Protein AF-A0A958D580-F1 (afdb_monomer)

Radius of gyration: 26.36 Å; Cα contacts (8 Å, |Δi|>4): 396; chains: 1; bounding box: 106×64×61 Å

Structure (mmCIF, N/CA/C/O backbone):
data_AF-A0A958D580-F1
#
_entry.id   AF-A0A958D580-F1
#
loop_
_atom_site.group_PDB
_atom_site.id
_atom_site.type_symbol
_atom_site.label_atom_id
_atom_site.label_alt_id
_atom_site.label_comp_id
_atom_site.label_asym_id
_atom_site.label_entity_id
_atom_site.label_seq_id
_atom_site.pdbx_PDB_ins_code
_atom_site.Cartn_x
_atom_site.Cartn_y
_atom_site.Cartn_z
_atom_site.occupancy
_atom_site.B_iso_or_equiv
_atom_site.auth_seq_id
_atom_site.auth_comp_id
_atom_site.auth_asym_id
_atom_site.auth_atom_id
_atom_site.pdbx_PDB_model_num
ATOM 1 N N . LEU A 1 1 ? -15.811 9.076 -4.825 1.00 95.50 1 LEU A N 1
ATOM 2 C CA . LEU A 1 1 ? -15.211 7.844 -5.384 1.00 95.50 1 LEU A CA 1
ATOM 3 C C . LEU A 1 1 ? -13.699 8.013 -5.417 1.00 95.50 1 LEU A C 1
ATOM 5 O O . LEU A 1 1 ? -13.237 9.011 -5.957 1.00 95.50 1 LEU A O 1
ATOM 9 N N . VAL A 1 2 ? -12.956 7.071 -4.841 1.00 97.69 2 VAL A N 1
ATOM 10 C CA . VAL A 1 2 ? -11.488 7.013 -4.885 1.00 97.69 2 VAL A CA 1
ATOM 11 C C . VAL A 1 2 ? -11.098 5.641 -5.419 1.00 97.69 2 VAL A C 1
ATOM 13 O O . VAL A 1 2 ? -11.595 4.637 -4.917 1.00 97.69 2 VAL A O 1
ATOM 16 N N . VAL A 1 3 ? -10.244 5.597 -6.442 1.00 98.31 3 VAL A N 1
ATOM 17 C CA . VAL A 1 3 ? -9.865 4.358 -7.137 1.00 98.31 3 VAL A CA 1
ATOM 18 C C . VAL A 1 3 ? -8.347 4.252 -7.196 1.00 98.31 3 VAL A C 1
ATOM 20 O O . VAL A 1 3 ? -7.682 5.192 -7.626 1.00 98.31 3 VAL A O 1
ATOM 23 N N . GLY A 1 4 ? -7.812 3.102 -6.793 1.00 98.12 4 GLY A N 1
ATOM 24 C CA . GLY A 1 4 ? -6.453 2.680 -7.122 1.00 98.12 4 GLY A CA 1
ATOM 25 C C . GLY A 1 4 ? -6.535 1.604 -8.195 1.00 98.12 4 GLY A C 1
ATOM 26 O O . GLY A 1 4 ? -7.161 0.574 -7.960 1.00 98.12 4 GLY A O 1
ATOM 27 N N . ALA A 1 5 ? -5.953 1.842 -9.367 1.00 98.25 5 ALA A N 1
ATOM 28 C CA . ALA A 1 5 ? -6.002 0.921 -10.498 1.00 98.25 5 ALA A CA 1
ATOM 29 C C . ALA A 1 5 ? -4.672 0.929 -11.244 1.00 98.25 5 ALA A C 1
ATOM 31 O O . ALA A 1 5 ? -4.120 1.994 -11.506 1.00 98.25 5 ALA A O 1
ATOM 32 N N . GLU A 1 6 ? -4.165 -0.258 -11.561 1.00 97.94 6 GLU A N 1
ATOM 33 C CA . GLU A 1 6 ? -2.812 -0.450 -12.067 1.00 97.94 6 GLU A CA 1
ATOM 34 C C . GLU A 1 6 ? -2.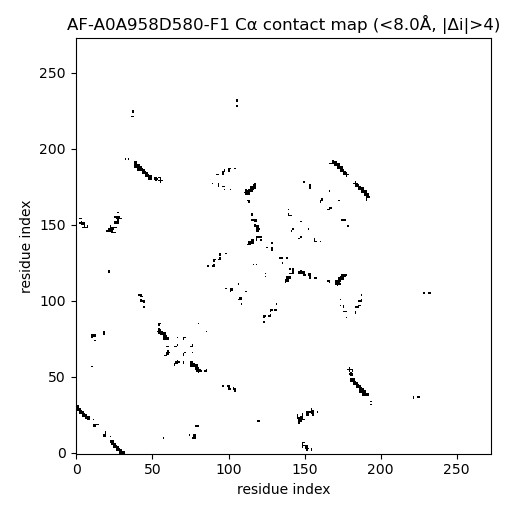772 -1.595 -13.083 1.00 97.94 6 GLU A C 1
ATOM 36 O O . GLU A 1 6 ? -3.397 -2.642 -12.893 1.00 97.94 6 GLU A O 1
ATOM 41 N N . LYS A 1 7 ? -2.004 -1.394 -14.159 1.00 97.56 7 LYS A N 1
ATOM 42 C CA . LYS A 1 7 ? -1.707 -2.412 -15.177 1.00 97.56 7 LYS A CA 1
ATOM 43 C C . LYS A 1 7 ? -0.191 -2.528 -15.363 1.00 97.56 7 LYS A C 1
ATOM 45 O O . LYS A 1 7 ? 0.365 -2.121 -16.387 1.00 97.56 7 LYS A O 1
ATOM 50 N N . LEU A 1 8 ? 0.482 -3.005 -14.319 1.00 95.75 8 LEU A N 1
ATOM 51 C CA . LEU A 1 8 ? 1.941 -3.063 -14.236 1.00 95.75 8 LEU A CA 1
ATOM 52 C C . LEU A 1 8 ? 2.554 -4.138 -15.125 1.00 95.75 8 LEU A C 1
ATOM 54 O O . LEU A 1 8 ? 3.721 -4.008 -15.484 1.00 95.75 8 LEU A O 1
ATOM 58 N N . SER A 1 9 ? 1.786 -5.143 -15.549 1.00 95.44 9 SER A N 1
ATOM 59 C CA . SER A 1 9 ? 2.239 -6.179 -16.484 1.00 95.44 9 SER A CA 1
ATOM 60 C C . SER A 1 9 ? 2.850 -5.610 -17.774 1.00 95.44 9 SER A C 1
ATOM 62 O O . SER A 1 9 ? 3.715 -6.241 -18.380 1.00 95.44 9 SER A O 1
ATOM 64 N N . MET A 1 10 ? 2.458 -4.394 -18.178 1.00 94.69 10 MET A N 1
ATOM 65 C CA . MET A 1 10 ? 3.015 -3.693 -19.343 1.00 94.69 10 MET A CA 1
ATOM 66 C C . MET A 1 10 ? 4.403 -3.085 -19.096 1.00 94.69 10 MET A C 1
ATOM 68 O O . MET A 1 10 ? 5.144 -2.854 -20.048 1.00 94.69 10 MET A O 1
ATOM 72 N N . ALA A 1 11 ? 4.748 -2.811 -17.837 1.00 94.00 11 ALA A N 1
ATOM 73 C CA . ALA A 1 11 ? 6.009 -2.200 -17.423 1.00 94.00 11 ALA A CA 1
ATOM 74 C C . ALA A 1 11 ? 7.014 -3.225 -16.864 1.00 94.00 11 ALA A C 1
ATOM 76 O O . ALA A 1 11 ? 8.100 -2.843 -16.435 1.00 94.00 11 ALA A O 1
ATOM 77 N N . VAL A 1 12 ? 6.691 -4.520 -16.882 1.00 96.12 12 VAL A N 1
ATOM 78 C CA . VAL A 1 12 ? 7.568 -5.606 -16.419 1.00 96.12 12 VAL A CA 1
ATOM 79 C C . VAL A 1 12 ? 8.473 -6.109 -17.550 1.00 96.12 12 VAL A C 1
ATOM 81 O O . VAL A 1 12 ? 7.988 -6.456 -18.628 1.00 96.12 12 VAL A O 1
ATOM 84 N N . ASP A 1 13 ? 9.782 -6.218 -17.292 1.00 96.31 13 ASP A N 1
ATOM 85 C CA . ASP A 1 13 ? 10.699 -6.973 -18.157 1.00 96.31 13 ASP A CA 1
ATOM 86 C C . ASP A 1 13 ? 10.621 -8.464 -17.805 1.00 96.31 13 ASP A C 1
ATOM 88 O O . ASP A 1 13 ? 11.169 -8.915 -16.803 1.00 96.31 13 ASP A O 1
ATOM 92 N N . TRP A 1 14 ? 9.975 -9.261 -18.655 1.00 95.75 14 TRP A N 1
ATOM 93 C CA . TRP A 1 14 ? 9.805 -10.706 -18.444 1.00 95.75 14 TRP A CA 1
ATOM 94 C C . TRP A 1 14 ? 11.108 -11.517 -18.462 1.00 95.75 14 TRP A C 1
ATOM 96 O O . TRP A 1 14 ? 11.104 -12.691 -18.092 1.00 95.75 14 TRP A O 1
ATOM 106 N N . THR A 1 15 ? 12.226 -10.914 -18.872 1.00 94.94 15 THR A N 1
ATOM 107 C CA . THR A 1 15 ? 13.554 -11.536 -18.773 1.00 94.94 15 THR A CA 1
ATOM 108 C C . THR A 1 15 ? 14.262 -11.230 -17.449 1.00 94.94 15 THR A C 1
ATOM 110 O O . THR A 1 15 ? 15.217 -11.928 -17.105 1.00 94.94 15 THR A O 1
ATOM 113 N N . ASP A 1 16 ? 13.788 -10.237 -16.688 1.00 93.12 16 ASP A N 1
ATOM 114 C CA . ASP A 1 16 ? 14.311 -9.890 -15.370 1.00 93.12 16 ASP A CA 1
ATOM 115 C C . ASP A 1 16 ? 13.561 -10.646 -14.267 1.00 93.12 16 ASP A C 1
ATOM 117 O O . ASP A 1 16 ? 12.470 -10.271 -13.834 1.00 93.12 16 ASP A O 1
ATOM 121 N N . ARG A 1 17 ? 14.185 -11.715 -13.767 1.00 91.81 17 ARG A N 1
ATOM 122 C CA . ARG A 1 17 ? 13.616 -12.539 -12.693 1.00 91.81 17 ARG A CA 1
ATOM 123 C C . ARG A 1 17 ? 13.491 -11.812 -11.355 1.00 91.81 17 ARG A C 1
ATOM 125 O O . ARG A 1 17 ? 12.740 -12.292 -10.509 1.00 91.81 17 ARG A O 1
ATOM 132 N N . GLU A 1 18 ? 14.216 -10.717 -11.130 1.00 88.38 18 GLU A N 1
ATOM 133 C CA . GLU A 1 18 ? 14.148 -9.998 -9.853 1.00 88.38 18 GLU A CA 1
ATOM 134 C C . GLU A 1 18 ? 12.839 -9.217 -9.703 1.00 88.38 18 GLU A C 1
ATOM 136 O O . GLU A 1 18 ? 12.348 -9.057 -8.583 1.00 88.38 18 GLU A O 1
ATOM 141 N N . THR A 1 19 ? 12.249 -8.770 -10.815 1.00 89.00 19 THR A N 1
ATOM 142 C CA . THR A 1 19 ? 11.034 -7.946 -10.816 1.00 89.00 19 THR A CA 1
ATOM 143 C C . THR A 1 19 ? 9.815 -8.655 -11.403 1.00 89.00 19 THR A C 1
ATOM 145 O O . THR A 1 19 ? 8.706 -8.435 -10.912 1.00 89.00 19 THR A O 1
ATOM 148 N N . CYS A 1 20 ? 9.978 -9.546 -12.389 1.00 92.75 20 CYS A N 1
ATOM 149 C CA . CYS A 1 20 ? 8.842 -10.087 -13.147 1.00 92.75 20 CYS A CA 1
ATOM 150 C C . CYS A 1 20 ? 7.905 -11.015 -12.365 1.00 92.75 20 CYS A C 1
ATOM 152 O O . CYS A 1 20 ? 6.782 -11.261 -12.793 1.00 92.75 20 CYS A O 1
ATOM 154 N N . VAL A 1 21 ? 8.343 -11.497 -11.203 1.00 92.94 21 VAL A N 1
ATOM 155 C CA . VAL A 1 21 ? 7.542 -12.337 -10.299 1.00 92.94 21 VAL A CA 1
ATOM 156 C C . VAL A 1 21 ? 6.789 -11.534 -9.237 1.00 92.94 21 VAL A C 1
ATOM 158 O O . VAL A 1 21 ? 6.046 -12.114 -8.451 1.00 92.94 21 VAL A O 1
ATOM 161 N N . LEU A 1 22 ? 7.028 -10.222 -9.151 1.00 93.81 22 LEU A N 1
ATOM 162 C CA . LEU A 1 22 ? 6.525 -9.399 -8.054 1.00 93.81 22 LEU A CA 1
ATOM 163 C C . LEU A 1 22 ? 5.197 -8.728 -8.376 1.00 93.81 22 LEU A C 1
ATOM 165 O O . LEU A 1 22 ? 4.380 -8.582 -7.473 1.00 93.81 22 LEU A O 1
ATOM 169 N N . PHE A 1 23 ? 5.006 -8.268 -9.610 1.00 95.94 23 PHE A N 1
ATOM 170 C CA . PHE A 1 23 ? 3.937 -7.332 -9.951 1.00 95.94 23 PHE A CA 1
ATOM 171 C C . PHE A 1 23 ? 2.725 -8.011 -10.584 1.00 95.94 23 PHE A C 1
ATOM 173 O O . PHE A 1 23 ? 2.858 -8.972 -11.339 1.00 95.94 23 PHE A O 1
ATOM 180 N N . GLY A 1 24 ? 1.551 -7.459 -10.294 1.00 96.38 24 GLY A N 1
ATOM 181 C CA . GLY A 1 24 ? 0.275 -7.858 -10.872 1.00 96.38 24 GLY A CA 1
ATOM 182 C C . GLY A 1 24 ? -0.540 -6.654 -11.335 1.00 96.38 24 GLY A C 1
ATOM 183 O O . GLY A 1 24 ? -0.181 -5.498 -11.094 1.00 96.38 24 GLY A O 1
ATOM 184 N N . ASP A 1 25 ? -1.665 -6.948 -11.976 1.00 98.44 25 ASP A N 1
ATOM 185 C CA . ASP A 1 25 ? -2.645 -5.957 -12.414 1.00 98.44 25 ASP A CA 1
ATOM 186 C C . ASP A 1 25 ? -3.870 -6.017 -11.499 1.00 98.44 25 ASP A C 1
ATOM 188 O O . ASP A 1 25 ? -4.253 -7.090 -11.031 1.00 98.44 25 ASP A O 1
ATOM 192 N N . GLY A 1 26 ? -4.512 -4.879 -11.250 1.00 98.06 26 GLY A N 1
ATOM 193 C CA . GLY A 1 26 ? -5.696 -4.856 -10.400 1.00 98.06 26 GLY A CA 1
ATOM 194 C C . GLY A 1 26 ? -6.300 -3.475 -10.228 1.00 98.06 26 GLY A C 1
ATOM 195 O O . GLY A 1 26 ? -5.692 -2.459 -10.559 1.00 98.06 26 GLY A O 1
ATOM 196 N N . ALA A 1 27 ? -7.512 -3.447 -9.683 1.00 98.56 27 ALA A N 1
ATOM 197 C CA . ALA A 1 27 ? -8.182 -2.226 -9.276 1.00 98.56 27 ALA A CA 1
ATOM 198 C C . ALA A 1 27 ? -8.993 -2.458 -8.001 1.00 98.56 27 ALA A C 1
ATOM 200 O O . ALA A 1 27 ? -9.591 -3.516 -7.821 1.00 98.56 27 ALA A O 1
ATOM 201 N N . GLY A 1 28 ? -9.035 -1.449 -7.141 1.00 98.06 28 GLY A N 1
ATOM 202 C CA . GLY A 1 28 ? -9.914 -1.389 -5.983 1.00 98.06 28 GLY A CA 1
ATOM 203 C C . GLY A 1 28 ? -10.430 0.032 -5.798 1.00 98.06 28 GLY A C 1
ATOM 204 O O . GLY A 1 28 ? -9.768 1.002 -6.183 1.00 98.06 28 GLY A O 1
ATOM 205 N N . ALA A 1 29 ? -11.615 0.166 -5.213 1.00 97.62 29 ALA A N 1
ATOM 206 C CA . ALA A 1 29 ? -12.273 1.453 -5.059 1.00 97.62 29 ALA A CA 1
ATOM 207 C C . ALA A 1 29 ? -12.985 1.575 -3.714 1.00 97.62 29 ALA A C 1
ATOM 209 O O . ALA A 1 29 ? -13.430 0.585 -3.143 1.00 97.62 29 ALA A O 1
ATOM 210 N N . VAL A 1 30 ? -13.126 2.813 -3.249 1.00 95.94 30 VAL A N 1
ATOM 211 C CA . VAL A 1 30 ? -13.983 3.173 -2.119 1.00 95.94 30 VAL A CA 1
ATOM 212 C C . VAL A 1 30 ? -14.878 4.348 -2.495 1.00 95.94 30 VAL A C 1
ATOM 214 O O . VAL A 1 30 ? -14.487 5.264 -3.234 1.00 95.94 30 VAL A O 1
ATOM 217 N N . VAL A 1 31 ? -16.096 4.344 -1.967 1.00 95.06 31 VAL A N 1
ATOM 218 C CA . VAL A 1 31 ? -16.979 5.510 -1.978 1.00 95.06 31 VAL A CA 1
ATOM 219 C C . VAL A 1 31 ? -16.824 6.205 -0.632 1.00 95.06 31 VAL A C 1
ATOM 221 O O . VAL A 1 31 ? -16.811 5.559 0.407 1.00 95.06 31 VAL A O 1
ATOM 224 N N . VAL A 1 32 ? -16.643 7.522 -0.668 1.00 92.44 32 VAL A N 1
ATOM 225 C CA . VAL A 1 32 ? -16.523 8.352 0.531 1.00 92.44 32 VAL A CA 1
ATOM 226 C C . VAL A 1 32 ? -17.719 9.280 0.533 1.00 92.44 32 VAL A C 1
ATOM 228 O O . VAL A 1 32 ? -17.958 9.968 -0.463 1.00 92.44 32 VAL A O 1
ATOM 231 N N . GLU A 1 33 ? -18.451 9.274 1.636 1.00 91.38 33 GLU A N 1
ATOM 232 C CA . GLU A 1 33 ? -19.636 10.090 1.850 1.00 91.38 33 GLU A CA 1
ATOM 233 C C . GLU A 1 33 ? -19.396 11.053 3.016 1.00 91.38 33 GLU A C 1
ATOM 235 O O . GLU A 1 33 ? -18.648 10.754 3.949 1.00 91.38 33 GLU A O 1
ATOM 240 N N . ALA A 1 34 ? -20.007 12.236 2.949 1.00 89.56 34 ALA A N 1
ATOM 241 C CA . ALA A 1 34 ? -20.008 13.157 4.073 1.00 89.56 34 ALA A CA 1
ATOM 242 C C . ALA A 1 34 ? -20.873 12.584 5.204 1.00 89.56 34 ALA A C 1
ATOM 244 O O . ALA A 1 34 ? -22.010 12.184 4.977 1.00 89.56 34 ALA A O 1
ATOM 245 N N . SER A 1 35 ? -20.357 12.597 6.430 1.00 85.94 35 SER A N 1
ATOM 246 C CA . SER A 1 35 ? -21.102 12.159 7.609 1.00 85.94 35 SER A CA 1
ATOM 247 C C . SER A 1 35 ? -21.297 13.315 8.581 1.00 85.94 35 SER A C 1
ATOM 249 O O . SER A 1 35 ? -20.392 14.120 8.797 1.00 85.94 35 SER A O 1
ATOM 251 N N . ASN A 1 36 ? -22.484 13.380 9.187 1.00 84.56 36 ASN A N 1
ATOM 252 C CA . ASN A 1 36 ? -22.756 14.269 10.321 1.00 84.56 36 ASN A CA 1
ATOM 253 C C . ASN A 1 36 ? -22.286 13.661 11.655 1.00 84.56 36 ASN A C 1
ATOM 255 O O . ASN A 1 36 ? -22.256 14.355 12.671 1.00 84.56 36 ASN A O 1
ATOM 259 N N . SER A 1 37 ? -21.941 12.372 11.656 1.00 84.50 37 SER A N 1
ATOM 260 C CA . SER A 1 37 ? -21.386 11.668 12.807 1.00 84.50 37 SER A CA 1
ATOM 261 C C . SER A 1 37 ? -19.853 11.749 12.790 1.00 84.50 37 SER A C 1
ATOM 263 O O . SER A 1 37 ? -19.250 11.761 11.716 1.00 84.50 37 SER A O 1
ATOM 265 N N . PRO A 1 38 ? -19.196 11.778 13.961 1.00 83.44 38 PRO A N 1
ATOM 266 C CA . PRO A 1 38 ? -17.734 11.806 14.087 1.00 83.44 38 PRO A CA 1
ATOM 267 C C . PRO A 1 38 ? -17.097 10.471 13.649 1.00 83.44 38 PRO A C 1
ATOM 269 O O . PRO A 1 38 ? -16.771 9.627 14.481 1.00 83.44 38 PRO A O 1
ATOM 272 N N . THR A 1 39 ? -16.927 10.261 12.344 1.00 91.50 39 THR A N 1
ATOM 273 C CA . THR A 1 39 ? -16.351 9.035 11.769 1.00 91.50 39 THR A CA 1
ATOM 274 C C . THR A 1 39 ? -15.441 9.317 10.570 1.00 91.50 39 THR A C 1
ATOM 276 O O . THR A 1 39 ? -15.312 10.460 10.131 1.00 91.50 39 THR A O 1
ATOM 279 N N . GLY A 1 40 ? -14.806 8.276 10.029 1.00 94.50 40 GLY A N 1
ATOM 280 C CA . GLY A 1 40 ? -13.934 8.360 8.867 1.00 94.50 40 GLY A CA 1
ATOM 281 C C . GLY A 1 40 ? -12.491 8.681 9.246 1.00 94.50 40 GLY A C 1
ATOM 282 O O . GLY A 1 40 ? -11.951 8.139 10.209 1.00 94.50 40 GLY A O 1
ATOM 283 N N . VAL A 1 41 ? -11.834 9.521 8.446 1.00 96.38 41 VAL A N 1
ATOM 284 C CA . VAL A 1 41 ? -10.406 9.834 8.600 1.00 96.38 41 VAL A CA 1
ATOM 285 C C . VAL A 1 41 ? -10.158 10.605 9.897 1.00 96.38 41 VAL A C 1
ATOM 287 O O . VAL A 1 41 ? -10.630 11.727 10.054 1.00 96.38 41 VAL A O 1
ATOM 290 N N . MET A 1 42 ? -9.367 10.020 10.796 1.00 96.12 42 MET A N 1
ATOM 291 C CA . MET A 1 42 ? -9.008 10.621 12.085 1.00 96.12 42 MET A CA 1
ATOM 292 C C . MET A 1 42 ? -7.691 11.396 12.017 1.00 96.12 42 MET A C 1
ATOM 294 O O . MET A 1 42 ? -7.574 12.491 12.555 1.00 96.12 42 MET A O 1
ATOM 298 N N . ALA A 1 43 ? -6.689 10.822 11.351 1.00 97.94 43 ALA A N 1
ATOM 299 C CA . ALA A 1 43 ? -5.388 11.438 11.127 1.00 97.94 43 ALA A CA 1
ATOM 300 C C . ALA A 1 43 ? -4.730 10.824 9.893 1.00 97.94 43 ALA A C 1
ATOM 302 O O . ALA A 1 43 ? -4.986 9.665 9.562 1.00 97.94 43 ALA A O 1
ATOM 303 N N . PHE A 1 44 ? -3.848 11.578 9.241 1.00 98.31 44 PHE A N 1
ATOM 304 C CA . PHE A 1 44 ? -3.045 11.092 8.125 1.00 98.31 44 PHE A CA 1
ATOM 305 C C . PHE A 1 44 ? -1.611 11.626 8.196 1.00 98.31 44 PHE A C 1
ATOM 307 O O . PHE A 1 44 ? -1.358 12.714 8.710 1.00 98.31 44 PHE A O 1
ATOM 314 N N . GLU A 1 45 ? -0.670 10.864 7.649 1.00 98.44 45 GLU A N 1
ATOM 315 C CA . GLU A 1 45 ? 0.707 11.284 7.405 1.00 98.44 45 GLU A CA 1
ATOM 316 C C . GLU A 1 45 ? 1.034 11.038 5.931 1.00 98.44 45 GLU A C 1
ATOM 318 O O . GLU A 1 45 ? 0.786 9.950 5.414 1.00 98.44 45 GLU A O 1
ATOM 323 N N . LEU A 1 46 ? 1.627 12.029 5.267 1.00 98.25 46 LEU A N 1
ATOM 324 C CA . LEU A 1 46 ? 2.163 11.913 3.910 1.00 98.25 46 LEU A CA 1
ATOM 325 C C . LEU A 1 46 ? 3.637 12.310 3.925 1.00 98.25 46 LEU A C 1
ATOM 327 O O . LEU A 1 46 ? 4.024 13.243 4.631 1.00 98.25 46 LEU A O 1
ATOM 331 N N . GLY A 1 47 ? 4.461 11.645 3.119 1.00 97.94 47 GLY A N 1
ATOM 332 C CA . GLY A 1 47 ? 5.854 12.045 2.980 1.00 97.94 47 GLY A CA 1
ATOM 333 C C . GLY A 1 47 ? 6.567 11.468 1.767 1.00 97.94 47 GLY A C 1
ATOM 334 O O . GLY A 1 47 ? 6.078 10.575 1.072 1.00 97.94 47 GLY A O 1
ATOM 335 N N . SER A 1 48 ? 7.758 12.010 1.515 1.00 97.81 48 SER A N 1
ATOM 336 C CA . SER A 1 48 ? 8.612 11.620 0.394 1.00 97.81 48 SER A CA 1
ATOM 337 C C . SER A 1 48 ? 10.100 11.759 0.717 1.00 97.81 48 SER A C 1
ATOM 339 O O . SER A 1 48 ? 10.506 12.688 1.412 1.00 97.81 48 SER A O 1
ATOM 341 N N . GLU A 1 49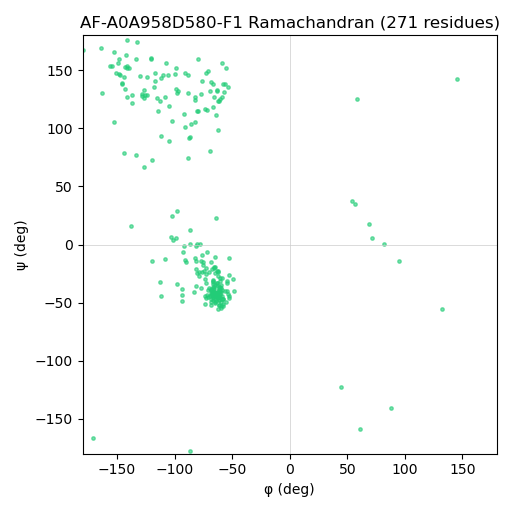 ? 10.917 10.871 0.157 1.00 96.25 49 GLU A N 1
ATOM 342 C CA . GLU A 1 49 ? 12.382 10.914 0.145 1.00 96.25 49 GLU A CA 1
ATOM 343 C C . GLU A 1 49 ? 12.850 10.974 -1.321 1.00 96.25 49 GLU A C 1
ATOM 345 O O . GLU A 1 49 ? 13.325 9.993 -1.893 1.00 96.25 49 GLU A O 1
ATOM 350 N N . GLY A 1 50 ? 12.660 12.145 -1.945 1.00 96.25 50 GLY A N 1
ATOM 351 C CA . GLY A 1 50 ? 12.840 12.357 -3.390 1.00 96.25 50 GLY A CA 1
ATOM 352 C C . GLY A 1 50 ? 14.266 12.151 -3.912 1.00 96.25 50 GLY A C 1
ATOM 353 O O . GLY A 1 50 ? 14.471 11.856 -5.084 1.00 96.25 50 GLY A O 1
ATOM 354 N N . ALA A 1 51 ? 15.270 12.261 -3.039 1.00 96.75 51 ALA A N 1
ATOM 355 C CA . ALA A 1 51 ? 16.665 12.013 -3.404 1.00 96.75 51 ALA A CA 1
ATOM 356 C C . ALA A 1 51 ? 16.930 10.550 -3.812 1.00 96.75 51 ALA A C 1
ATOM 358 O O . ALA A 1 51 ? 17.928 10.282 -4.472 1.00 96.75 51 ALA A O 1
ATOM 359 N N . ALA A 1 52 ? 16.045 9.618 -3.436 1.00 96.31 52 ALA A N 1
ATOM 360 C CA . ALA A 1 52 ? 16.133 8.194 -3.758 1.00 96.31 52 ALA A CA 1
ATOM 361 C C . ALA A 1 52 ? 15.188 7.776 -4.903 1.00 96.31 52 ALA A C 1
ATOM 363 O O . ALA A 1 52 ? 14.777 6.616 -4.963 1.00 96.31 52 ALA A O 1
ATOM 364 N N . TRP A 1 53 ? 14.807 8.707 -5.787 1.00 96.31 53 TRP A N 1
ATOM 365 C CA . TRP A 1 53 ? 13.878 8.453 -6.898 1.00 96.31 53 TRP A CA 1
ATOM 366 C C . TRP A 1 53 ? 14.310 7.289 -7.799 1.00 96.31 53 TRP A C 1
ATOM 368 O O . TRP A 1 53 ? 13.470 6.554 -8.308 1.00 96.31 53 TRP A O 1
ATOM 378 N N . ASP A 1 54 ? 15.617 7.091 -7.960 1.00 96.69 54 ASP A N 1
ATOM 379 C CA . ASP A 1 54 ? 16.220 6.081 -8.826 1.00 96.69 54 ASP A CA 1
ATOM 380 C C . ASP A 1 54 ? 16.159 4.661 -8.235 1.00 96.69 54 ASP A C 1
ATOM 382 O O . ASP A 1 54 ? 16.477 3.690 -8.918 1.00 96.69 54 ASP A O 1
ATOM 386 N N . ALA A 1 55 ? 15.753 4.517 -6.968 1.00 97.50 55 ALA A N 1
ATOM 387 C CA . ALA A 1 55 ? 15.608 3.214 -6.326 1.00 97.50 55 ALA A CA 1
ATOM 388 C C . ALA A 1 55 ? 14.428 2.400 -6.886 1.00 97.50 55 ALA A C 1
ATOM 390 O O . ALA A 1 55 ? 14.435 1.175 -6.768 1.00 97.50 55 ALA A O 1
ATOM 391 N N . LEU A 1 56 ? 13.420 3.057 -7.466 1.00 97.19 56 LEU A N 1
ATOM 392 C CA . LEU A 1 56 ? 12.286 2.415 -8.129 1.00 97.19 56 LEU A CA 1
ATOM 393 C C . LEU A 1 56 ? 11.738 3.348 -9.212 1.00 97.19 56 LEU A C 1
ATOM 395 O O . LEU A 1 56 ? 11.092 4.346 -8.892 1.00 97.19 56 LEU A O 1
ATOM 399 N N . VAL A 1 57 ? 12.003 3.037 -10.482 1.00 97.19 57 VAL A N 1
ATOM 400 C CA . VAL A 1 57 ? 11.709 3.944 -11.602 1.00 97.19 57 VAL A CA 1
ATOM 401 C C . VAL A 1 57 ? 11.511 3.197 -12.922 1.00 97.19 57 VAL A C 1
ATOM 403 O O . VAL A 1 57 ? 12.079 2.130 -13.124 1.00 97.19 57 VAL A O 1
ATOM 406 N N . VAL A 1 58 ? 10.750 3.787 -13.845 1.00 97.12 58 VAL A N 1
ATOM 407 C CA . VAL A 1 58 ? 10.764 3.439 -15.275 1.00 97.12 58 VAL A CA 1
ATOM 408 C C . VAL A 1 58 ? 11.581 4.521 -16.004 1.00 97.12 58 VAL A C 1
ATOM 410 O O . VAL A 1 58 ? 11.111 5.657 -16.092 1.00 97.12 58 VAL A O 1
ATOM 413 N N . PRO A 1 59 ? 12.822 4.244 -16.453 1.00 97.00 59 PRO A N 1
ATOM 414 C CA . PRO A 1 59 ? 13.732 5.288 -16.950 1.00 97.00 59 PRO A CA 1
ATOM 415 C C . PRO A 1 59 ? 13.327 5.984 -18.260 1.00 97.00 59 PRO A C 1
ATOM 417 O O . PRO A 1 59 ? 13.853 7.053 -18.573 1.00 97.00 59 PRO A O 1
ATOM 420 N N . GLY A 1 60 ? 12.471 5.364 -19.068 1.00 97.06 60 GLY A N 1
ATOM 421 C CA . GLY A 1 60 ? 12.141 5.798 -20.422 1.00 97.06 60 GLY A CA 1
ATOM 422 C C . GLY A 1 60 ? 10.673 5.592 -20.777 1.00 97.06 60 GLY A C 1
ATOM 423 O O . GLY A 1 60 ? 9.940 4.874 -20.107 1.00 97.06 60 GLY A O 1
ATOM 424 N N . GLY A 1 61 ? 10.233 6.263 -21.840 1.00 95.62 61 GLY A N 1
ATOM 425 C CA . GLY A 1 61 ? 8.835 6.299 -22.282 1.00 95.62 61 GLY A CA 1
ATOM 426 C C . GLY A 1 61 ? 8.046 7.506 -21.760 1.00 95.62 61 GLY A C 1
ATOM 427 O O . GLY A 1 61 ? 6.986 7.815 -22.298 1.00 95.62 61 GLY A O 1
ATOM 428 N N . GLY A 1 62 ? 8.574 8.224 -20.763 1.00 96.06 62 GLY A N 1
ATOM 429 C CA . GLY A 1 62 ? 8.044 9.511 -20.299 1.00 96.06 62 GLY A CA 1
ATOM 430 C C . GLY A 1 62 ? 8.585 10.710 -21.091 1.00 96.06 62 GLY A C 1
ATOM 431 O O . GLY A 1 62 ? 9.389 10.564 -22.004 1.00 96.06 62 GLY A O 1
ATOM 432 N N . SER A 1 63 ? 8.196 11.930 -20.714 1.00 97.50 63 SER A N 1
ATOM 433 C CA . SER A 1 63 ? 8.609 13.160 -21.416 1.00 97.50 63 SER A CA 1
ATOM 434 C C . SER A 1 63 ? 10.106 13.481 -21.313 1.00 97.50 63 SER A C 1
ATOM 436 O O . SER A 1 63 ? 10.668 14.042 -22.249 1.00 97.50 63 SER A O 1
ATOM 438 N N . ALA A 1 64 ? 10.763 13.117 -20.206 1.00 96.19 64 ALA A N 1
ATOM 439 C CA . ALA A 1 64 ? 12.198 13.350 -20.002 1.00 96.19 64 ALA A CA 1
ATOM 440 C C . ALA A 1 64 ? 13.093 12.426 -20.852 1.00 96.19 64 ALA A C 1
ATOM 442 O O . ALA A 1 64 ? 14.229 12.780 -21.157 1.00 96.19 64 ALA A O 1
ATOM 443 N N . ASN A 1 65 ? 12.579 11.255 -21.239 1.00 96.88 65 AS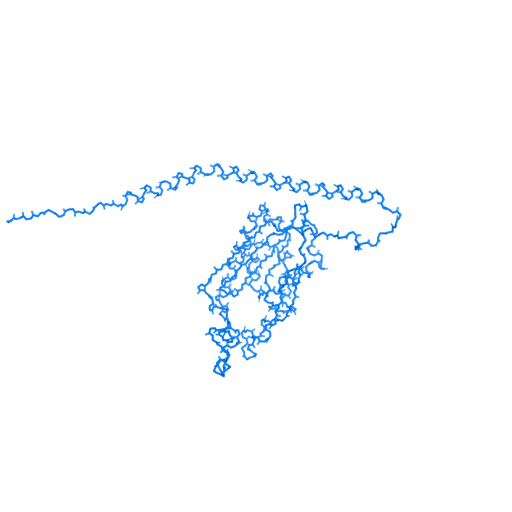N A N 1
ATOM 444 C CA . ASN A 1 65 ? 13.242 10.294 -22.120 1.00 96.88 65 ASN A CA 1
ATOM 445 C C . ASN A 1 65 ? 12.174 9.626 -23.009 1.00 96.88 65 ASN A C 1
ATOM 447 O O . ASN A 1 65 ? 11.711 8.525 -22.683 1.00 96.88 65 ASN A O 1
ATOM 451 N N . PRO A 1 66 ? 11.715 10.320 -24.072 1.00 97.69 66 PRO A N 1
ATOM 452 C CA . PRO A 1 66 ? 10.609 9.865 -24.908 1.00 97.69 66 PRO A CA 1
ATOM 453 C C . PRO A 1 66 ? 10.858 8.505 -25.550 1.00 97.69 66 PRO A C 1
ATOM 455 O O . PRO A 1 66 ? 11.996 8.090 -25.779 1.00 97.69 66 PRO A O 1
ATOM 458 N N . MET A 1 67 ? 9.765 7.823 -25.889 1.00 97.75 67 MET A N 1
ATOM 459 C CA . MET A 1 67 ? 9.839 6.511 -26.517 1.00 97.75 67 MET A CA 1
ATOM 460 C C . MET A 1 67 ? 10.617 6.572 -27.840 1.00 97.75 67 MET A C 1
ATOM 462 O O . MET A 1 67 ? 10.310 7.368 -28.725 1.00 97.75 67 MET A O 1
ATOM 466 N N . SER A 1 68 ? 11.631 5.718 -27.970 1.00 97.88 68 SER A N 1
ATOM 467 C CA . SER A 1 68 ? 12.489 5.602 -29.152 1.00 97.88 68 SER A CA 1
ATOM 468 C C . SER A 1 68 ? 13.040 4.181 -29.264 1.00 97.88 68 SER A C 1
ATOM 470 O O . SER A 1 68 ? 13.013 3.429 -28.288 1.00 97.88 68 SER A O 1
ATOM 472 N N . GLN A 1 69 ? 13.594 3.816 -30.424 1.00 98.12 69 GLN A N 1
ATOM 473 C CA . GLN A 1 69 ? 14.231 2.505 -30.591 1.00 98.12 69 GLN A CA 1
ATOM 474 C C . GLN A 1 69 ? 15.341 2.278 -29.550 1.00 98.12 69 GLN A C 1
ATOM 476 O O . GLN A 1 69 ? 15.402 1.221 -28.938 1.00 98.12 69 GLN A O 1
ATOM 481 N N . GLY A 1 70 ? 16.138 3.308 -29.241 1.00 97.94 70 GLY A N 1
ATOM 482 C CA . GLY A 1 70 ? 17.181 3.211 -28.219 1.00 97.94 70 GLY A CA 1
ATOM 483 C C . GLY A 1 70 ? 16.652 2.937 -26.804 1.00 97.94 70 GLY A C 1
ATOM 484 O O . GLY A 1 70 ? 17.318 2.244 -26.040 1.00 97.94 70 GLY A O 1
ATOM 485 N N . VAL A 1 71 ? 15.462 3.440 -26.450 1.00 97.69 71 VAL A N 1
ATOM 486 C CA . VAL A 1 71 ? 14.800 3.136 -25.164 1.00 97.69 71 VAL A CA 1
ATOM 487 C C . VAL A 1 71 ? 14.388 1.665 -25.099 1.00 97.69 71 VAL A C 1
ATOM 489 O O . VAL A 1 71 ? 14.601 1.030 -24.068 1.00 97.69 71 VAL A O 1
ATOM 492 N N . ILE A 1 72 ? 13.853 1.118 -26.196 1.00 97.00 72 ILE A N 1
ATOM 493 C CA . ILE A 1 72 ? 13.470 -0.300 -26.309 1.00 97.00 72 ILE A CA 1
ATOM 494 C C . ILE A 1 72 ? 14.712 -1.186 -26.206 1.00 97.00 72 ILE A C 1
ATOM 496 O O . ILE A 1 72 ? 14.750 -2.101 -25.387 1.00 97.00 72 ILE A O 1
ATOM 500 N N . ASP A 1 73 ? 15.746 -0.886 -26.995 1.00 97.19 73 ASP A N 1
ATOM 501 C CA . ASP A 1 73 ? 16.973 -1.684 -27.062 1.00 97.19 73 ASP A CA 1
ATOM 502 C C . ASP A 1 73 ? 17.687 -1.730 -25.701 1.00 97.19 73 ASP A C 1
ATOM 504 O O . ASP A 1 73 ? 18.217 -2.766 -25.300 1.00 97.19 73 ASP A O 1
ATOM 508 N N . ARG A 1 74 ? 17.657 -0.616 -24.953 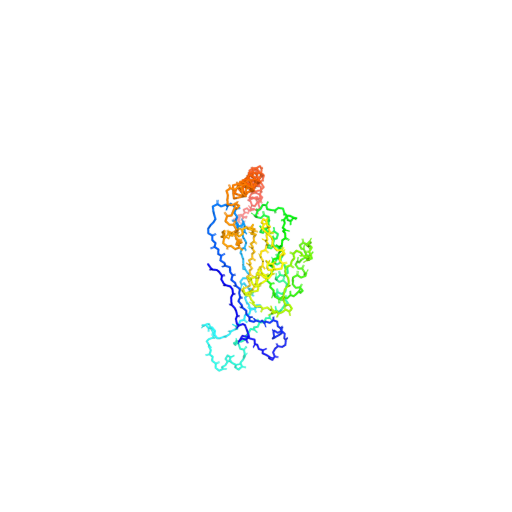1.00 96.56 74 ARG A N 1
ATOM 509 C CA . ARG A 1 74 ? 18.188 -0.518 -23.582 1.00 96.56 74 ARG A CA 1
ATOM 510 C C . ARG A 1 74 ? 17.190 -0.929 -22.501 1.00 96.56 74 ARG A C 1
ATOM 512 O O . ARG A 1 74 ? 17.532 -0.855 -21.317 1.00 96.56 74 ARG A O 1
ATOM 519 N N . LYS A 1 75 ? 15.974 -1.340 -22.876 1.00 96.62 75 LYS A N 1
ATOM 520 C CA . LYS A 1 75 ? 14.916 -1.762 -21.949 1.00 96.62 75 LYS A CA 1
ATOM 521 C C . LYS A 1 75 ? 14.610 -0.720 -20.870 1.00 96.62 75 LYS A C 1
ATOM 523 O O . LYS A 1 75 ? 14.418 -1.028 -19.697 1.00 96.62 75 LYS A O 1
ATOM 528 N N . GLU A 1 76 ? 14.648 0.550 -21.248 1.00 96.88 76 GLU A N 1
ATOM 529 C CA . GLU A 1 76 ? 14.394 1.681 -20.351 1.00 96.88 76 GLU A CA 1
ATOM 530 C C . GLU A 1 76 ? 12.896 1.931 -20.150 1.00 96.88 76 GLU A C 1
ATOM 532 O O . GLU A 1 76 ? 12.512 2.612 -19.210 1.00 96.88 76 GLU A O 1
ATOM 537 N N . ASN A 1 77 ? 12.040 1.345 -20.986 1.00 96.62 77 ASN A N 1
ATOM 538 C CA . ASN A 1 77 ? 10.584 1.368 -20.835 1.00 96.62 77 ASN A CA 1
ATOM 539 C C . ASN A 1 77 ? 10.050 0.381 -19.778 1.00 96.62 77 ASN A C 1
ATOM 541 O O . ASN A 1 77 ? 8.836 0.285 -19.606 1.00 96.62 77 ASN A O 1
ATOM 545 N N . TYR A 1 78 ? 10.925 -0.372 -19.109 1.00 97.50 78 TYR A N 1
ATOM 546 C CA . TYR A 1 78 ? 10.554 -1.305 -18.049 1.00 97.50 78 TYR A CA 1
ATOM 547 C C . TYR A 1 78 ? 10.969 -0.782 -16.674 1.00 97.50 78 TYR A C 1
ATOM 549 O O . TYR A 1 78 ? 11.889 0.030 -16.535 1.00 97.50 78 TYR A O 1
ATOM 557 N N . LEU A 1 79 ? 10.273 -1.262 -15.649 1.00 96.50 79 LEU A N 1
ATOM 558 C CA . LEU A 1 79 ? 10.532 -0.957 -14.254 1.00 96.50 79 LEU A CA 1
ATOM 559 C C . LEU A 1 79 ? 11.917 -1.461 -13.848 1.00 96.50 79 LEU A C 1
ATOM 561 O O . LEU A 1 79 ? 12.287 -2.605 -14.096 1.00 96.50 79 LEU A O 1
ATOM 565 N N . ARG A 1 80 ? 12.671 -0.592 -13.180 1.00 95.69 80 ARG A N 1
ATOM 566 C CA . ARG A 1 80 ? 13.951 -0.897 -12.549 1.00 95.69 80 ARG A CA 1
ATOM 567 C C . ARG A 1 80 ? 13.835 -0.665 -11.056 1.00 95.69 80 ARG A C 1
ATOM 569 O O . ARG A 1 80 ? 13.283 0.347 -10.622 1.00 95.69 80 ARG A O 1
ATOM 576 N N . MET A 1 81 ? 14.368 -1.598 -10.278 1.00 96.00 81 MET A N 1
ATOM 577 C CA . MET A 1 81 ? 14.268 -1.562 -8.827 1.00 96.00 81 MET A CA 1
ATOM 578 C C . MET A 1 81 ? 15.596 -1.932 -8.172 1.00 96.00 81 MET A C 1
ATOM 580 O O . MET A 1 81 ? 16.140 -3.004 -8.407 1.00 96.00 81 MET A O 1
ATOM 584 N N . ASP A 1 82 ? 16.062 -1.088 -7.256 1.00 96.31 82 ASP A N 1
ATOM 585 C CA . ASP A 1 82 ? 17.032 -1.486 -6.241 1.00 96.31 82 ASP A CA 1
ATOM 586 C C . ASP A 1 82 ? 16.279 -2.043 -5.028 1.00 96.31 82 ASP A C 1
ATOM 588 O O . ASP A 1 82 ? 15.889 -1.318 -4.103 1.00 96.31 82 ASP A O 1
ATOM 592 N N . GLY A 1 83 ? 16.072 -3.361 -5.025 1.00 94.31 83 GLY A N 1
ATOM 593 C CA . GLY A 1 83 ? 15.293 -4.035 -3.988 1.00 94.31 83 GLY A CA 1
ATOM 594 C C . GLY A 1 83 ? 15.844 -3.830 -2.571 1.00 94.31 83 GLY A C 1
ATOM 595 O O . GLY A 1 83 ? 15.072 -3.789 -1.613 1.00 94.31 83 GLY A O 1
ATOM 596 N N . LYS A 1 84 ? 17.161 -3.634 -2.404 1.00 95.69 84 LYS A N 1
ATOM 597 C CA . LYS A 1 84 ? 17.773 -3.406 -1.083 1.00 95.69 84 LYS A CA 1
ATOM 598 C C . LYS A 1 84 ? 17.440 -2.014 -0.560 1.00 95.69 84 LYS A C 1
ATOM 600 O O . LYS A 1 84 ? 17.062 -1.883 0.611 1.00 95.69 84 LYS A O 1
ATOM 605 N N . ARG A 1 85 ? 17.566 -0.982 -1.406 1.00 96.75 85 ARG A N 1
ATOM 606 C CA . ARG A 1 85 ? 17.195 0.396 -1.045 1.00 96.75 85 ARG A CA 1
ATOM 607 C C . ARG A 1 85 ? 15.702 0.495 -0.740 1.00 96.75 85 ARG A C 1
ATOM 609 O O . ARG A 1 85 ? 15.350 1.010 0.323 1.00 96.75 85 ARG A O 1
ATOM 616 N N . VAL A 1 86 ? 14.851 -0.093 -1.585 1.00 96.75 86 VAL A N 1
ATOM 617 C CA . VAL A 1 86 ? 13.393 -0.128 -1.378 1.00 96.75 86 VAL A CA 1
ATOM 618 C C . VAL A 1 86 ? 13.026 -0.859 -0.083 1.00 96.75 86 VAL A C 1
ATOM 620 O O . VAL A 1 86 ? 12.293 -0.312 0.737 1.00 96.75 86 VAL A O 1
ATOM 623 N N . PHE A 1 87 ? 13.584 -2.046 0.177 1.00 96.12 87 PHE A N 1
ATOM 624 C CA . PHE A 1 87 ? 13.299 -2.814 1.397 1.00 96.12 87 PHE A CA 1
ATOM 625 C C . PHE A 1 87 ? 13.703 -2.061 2.676 1.00 96.12 87 PHE A C 1
ATOM 627 O O . PHE A 1 87 ? 12.946 -2.005 3.655 1.00 96.12 87 PHE A O 1
ATOM 634 N N . LYS A 1 88 ? 14.901 -1.457 2.685 1.00 95.75 88 LYS A N 1
ATOM 635 C CA . LYS A 1 88 ? 15.399 -0.674 3.829 1.00 95.75 88 LYS A CA 1
ATOM 636 C C . LYS A 1 88 ? 14.513 0.540 4.094 1.00 95.75 88 LYS A C 1
ATOM 638 O O . LYS A 1 88 ? 14.204 0.821 5.254 1.00 95.75 88 LYS A O 1
ATOM 643 N N . PHE A 1 89 ? 14.111 1.242 3.037 1.00 97.12 89 PHE A N 1
ATOM 644 C CA . PHE A 1 89 ? 13.187 2.364 3.130 1.00 97.12 89 PHE A CA 1
ATOM 645 C C . PHE A 1 89 ? 11.830 1.910 3.678 1.00 97.12 89 PHE A C 1
ATOM 647 O O . PHE A 1 89 ? 11.409 2.402 4.722 1.00 97.12 89 PHE A O 1
ATOM 654 N N . ALA A 1 90 ? 11.198 0.919 3.049 1.00 96.31 90 ALA A N 1
ATOM 655 C CA . ALA A 1 90 ? 9.851 0.462 3.374 1.00 96.31 90 ALA A CA 1
ATOM 656 C C . ALA A 1 90 ? 9.714 0.000 4.830 1.00 96.31 90 ALA A C 1
ATOM 658 O O . ALA A 1 90 ? 8.893 0.521 5.582 1.00 96.31 90 ALA A O 1
ATOM 659 N N . THR A 1 91 ? 10.578 -0.914 5.280 1.00 94.94 91 THR A N 1
ATOM 660 C CA . THR A 1 91 ? 10.501 -1.468 6.645 1.00 94.94 91 THR A CA 1
ATOM 661 C C . THR A 1 91 ? 10.713 -0.412 7.734 1.00 94.94 91 THR A C 1
ATOM 663 O O . THR A 1 91 ? 10.155 -0.517 8.832 1.00 94.94 91 THR A O 1
ATOM 666 N N . ARG A 1 92 ? 11.550 0.601 7.471 1.00 94.94 92 ARG A N 1
ATOM 667 C CA . ARG A 1 92 ? 11.785 1.739 8.375 1.00 94.94 92 ARG A CA 1
ATOM 668 C C . ARG A 1 92 ? 10.588 2.688 8.366 1.00 94.94 92 ARG A C 1
ATOM 670 O O . ARG A 1 92 ? 10.085 3.048 9.427 1.00 94.94 92 ARG A O 1
ATOM 677 N N . THR A 1 93 ? 10.161 3.091 7.176 1.00 96.31 93 THR A N 1
ATOM 678 C CA . THR A 1 93 ? 9.168 4.142 6.969 1.00 96.31 93 THR A CA 1
ATOM 679 C C . THR A 1 93 ? 7.766 3.690 7.363 1.00 96.31 93 THR A C 1
ATOM 681 O O . THR A 1 93 ? 7.107 4.432 8.080 1.00 96.31 93 THR A O 1
ATOM 684 N N . MET A 1 94 ? 7.340 2.470 7.011 1.00 95.06 94 MET A N 1
ATOM 685 C CA . MET A 1 94 ? 6.020 1.947 7.397 1.00 95.06 94 MET A CA 1
ATOM 686 C C . MET A 1 94 ? 5.846 1.926 8.916 1.00 95.06 94 MET A C 1
ATOM 688 O O . MET A 1 94 ? 4.889 2.489 9.434 1.00 95.06 94 MET A O 1
ATOM 692 N N . SER A 1 95 ? 6.807 1.340 9.640 1.00 95.06 95 SER A N 1
ATOM 693 C CA .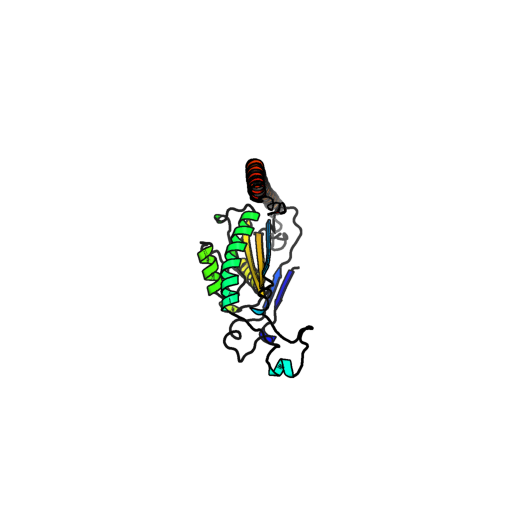 SER A 1 95 ? 6.733 1.234 11.105 1.00 95.06 95 SER A CA 1
ATOM 694 C C . SER A 1 95 ? 6.661 2.616 11.766 1.00 95.06 95 SER A C 1
ATOM 696 O O . SER A 1 95 ? 5.848 2.845 12.655 1.00 95.06 95 SER A O 1
ATOM 698 N N . ARG A 1 96 ? 7.494 3.560 11.304 1.00 97.25 96 ARG A N 1
ATOM 699 C CA . ARG A 1 96 ? 7.506 4.940 11.807 1.00 97.25 96 ARG A CA 1
ATOM 700 C C . ARG A 1 96 ? 6.192 5.663 11.507 1.00 97.25 96 ARG A C 1
ATOM 702 O O . ARG A 1 96 ? 5.638 6.286 12.403 1.00 97.25 96 ARG A O 1
ATOM 709 N N . SER A 1 97 ? 5.716 5.582 10.266 1.00 98.06 97 SER A N 1
ATOM 710 C CA . SER A 1 97 ? 4.519 6.298 9.820 1.00 98.06 97 SER A CA 1
ATOM 711 C C . SER A 1 97 ? 3.275 5.798 10.557 1.00 98.06 97 SER A C 1
ATOM 713 O O . SER A 1 97 ? 2.520 6.608 11.077 1.00 98.06 97 SER A O 1
ATOM 715 N N . VAL A 1 98 ? 3.132 4.478 10.740 1.00 98.12 98 VAL A N 1
ATOM 716 C CA . VAL A 1 98 ? 2.040 3.890 11.537 1.00 98.12 98 VAL A CA 1
ATOM 717 C C . VAL A 1 98 ? 2.064 4.397 12.984 1.00 98.12 98 VAL A C 1
ATOM 719 O O . VAL A 1 98 ? 1.042 4.833 13.500 1.00 98.12 98 VAL A O 1
ATOM 722 N N . GLN A 1 99 ? 3.226 4.410 13.643 1.00 97.25 99 GLN A N 1
ATOM 723 C CA . GLN A 1 99 ? 3.333 4.932 15.014 1.00 97.25 99 GLN A CA 1
ATOM 724 C C . GLN A 1 99 ? 2.980 6.420 15.111 1.00 97.25 99 GLN A C 1
ATOM 726 O O . GLN A 1 99 ? 2.342 6.843 16.075 1.00 97.25 99 GLN A O 1
ATOM 731 N N . ASN A 1 100 ? 3.414 7.214 14.136 1.00 98.06 100 ASN A N 1
ATOM 732 C CA . ASN A 1 100 ? 3.148 8.644 14.100 1.00 98.06 100 ASN A CA 1
ATOM 733 C C . ASN A 1 100 ? 1.668 8.943 13.857 1.00 98.06 100 ASN A C 1
ATOM 735 O O . ASN A 1 100 ? 1.100 9.755 14.581 1.00 98.06 100 ASN A O 1
ATOM 739 N N . VAL A 1 101 ? 1.043 8.286 12.875 1.00 98.50 101 VAL A N 1
ATOM 740 C CA . VAL A 1 101 ? -0.355 8.550 12.518 1.00 98.50 101 VAL A CA 1
ATOM 741 C C . VAL A 1 101 ? -1.315 8.067 13.602 1.00 98.50 101 VAL A C 1
ATOM 743 O O . VAL A 1 101 ? -2.267 8.770 13.924 1.00 98.50 101 VAL A O 1
ATOM 746 N N . VAL A 1 102 ? -1.022 6.928 14.246 1.00 97.81 102 VAL A N 1
ATOM 747 C CA . VAL A 1 102 ? -1.801 6.447 15.397 1.00 97.81 102 VAL A CA 1
ATOM 748 C C . VAL A 1 102 ? -1.687 7.429 16.558 1.00 97.81 102 VAL A C 1
ATOM 750 O O . VAL A 1 102 ? -2.706 7.842 17.103 1.00 97.81 102 VAL A O 1
ATOM 753 N N . ARG A 1 103 ? -0.478 7.917 16.865 1.00 97.12 103 ARG A N 1
ATOM 754 C CA . ARG A 1 103 ? -0.306 8.976 17.869 1.00 97.12 103 ARG A CA 1
ATOM 755 C C . ARG A 1 103 ? -1.097 10.236 17.511 1.00 97.12 103 ARG A C 1
ATOM 757 O O . ARG A 1 103 ? -1.783 10.769 18.368 1.00 97.12 103 ARG A O 1
ATOM 764 N N . ALA A 1 104 ? -1.021 10.692 16.261 1.00 97.00 104 ALA A N 1
ATOM 765 C CA . ALA A 1 104 ? -1.727 11.886 15.798 1.00 97.00 104 ALA A CA 1
ATOM 766 C C . ALA A 1 104 ? -3.259 11.736 15.824 1.00 97.00 104 ALA A C 1
ATOM 768 O O . ALA A 1 104 ? -3.961 12.735 15.917 1.00 97.00 104 ALA A O 1
ATOM 769 N N . SER A 1 105 ? -3.777 10.505 15.755 1.00 96.88 105 SER A N 1
ATOM 770 C CA . SER A 1 105 ? -5.215 10.227 15.860 1.00 96.88 105 SER A CA 1
ATOM 771 C C . SER A 1 105 ? -5.761 10.280 17.293 1.00 96.88 105 SER A C 1
ATOM 773 O O . SER A 1 105 ? -6.975 10.289 17.476 1.00 96.88 105 SER A O 1
ATOM 775 N N . GLY A 1 106 ? -4.892 10.269 18.313 1.00 93.44 106 GLY A N 1
ATOM 776 C CA . GLY A 1 106 ? -5.292 10.160 19.722 1.00 93.44 106 GLY A CA 1
ATOM 777 C C . GLY A 1 106 ? -5.807 8.772 20.136 1.00 93.44 106 GLY A C 1
ATOM 778 O O . GLY A 1 106 ? -6.258 8.600 21.273 1.00 93.44 106 GLY A O 1
ATOM 779 N N . VAL A 1 107 ? -5.746 7.779 19.240 1.00 94.19 107 VAL A N 1
ATOM 780 C CA . VAL A 1 107 ? -6.111 6.384 19.517 1.00 94.19 107 VAL A CA 1
ATOM 781 C C . VAL A 1 107 ? -4.926 5.667 20.185 1.00 94.19 107 VAL A C 1
ATOM 783 O O . VAL A 1 107 ? -3.811 5.691 19.653 1.00 94.19 107 VAL A O 1
ATOM 786 N N . PRO A 1 108 ? -5.121 5.026 21.351 1.00 94.06 108 PRO A N 1
ATOM 787 C CA . PRO A 1 108 ? -4.163 4.101 21.934 1.00 94.06 108 PRO A CA 1
ATOM 788 C C . PRO A 1 108 ? -3.787 3.007 20.939 1.00 94.06 108 PRO A C 1
ATOM 790 O O . PRO A 1 108 ? -4.631 2.439 20.257 1.00 94.06 108 PRO A O 1
ATOM 793 N N . PHE A 1 109 ? -2.499 2.696 20.836 1.00 95.06 109 PHE A N 1
ATOM 794 C CA . PHE A 1 109 ? -2.021 1.772 19.808 1.00 95.06 109 PHE A CA 1
ATOM 795 C C . PHE A 1 109 ? -2.607 0.351 19.939 1.00 95.06 109 PHE A C 1
ATOM 797 O O . PHE A 1 109 ? -2.724 -0.366 18.951 1.00 95.06 109 PHE A O 1
ATOM 804 N N . ASP A 1 110 ? -2.976 -0.061 21.150 1.00 94.62 110 ASP A N 1
ATOM 805 C CA . ASP A 1 110 ? -3.656 -1.322 21.457 1.00 94.62 110 ASP A CA 1
ATOM 806 C C . ASP A 1 110 ? -5.142 -1.344 21.054 1.00 94.62 110 ASP A C 1
ATOM 808 O O . ASP A 1 110 ? -5.672 -2.426 20.791 1.00 94.62 110 ASP A O 1
ATOM 812 N N . GLU A 1 111 ? -5.771 -0.171 20.925 1.00 95.25 111 GLU A N 1
ATOM 813 C CA . GLU A 1 111 ? -7.123 0.026 20.379 1.00 95.25 111 GLU A CA 1
ATOM 814 C C . GLU A 1 111 ? -7.145 0.032 18.832 1.00 95.25 111 GLU A C 1
ATOM 816 O O . GLU A 1 111 ? -8.211 0.164 18.239 1.00 95.25 111 GLU A O 1
ATOM 821 N N . VAL A 1 112 ? -5.999 -0.139 18.151 1.00 97.69 112 VAL A N 1
ATOM 822 C CA . VAL A 1 112 ? -5.976 -0.386 16.698 1.00 97.69 112 VAL A CA 1
ATOM 823 C C . VAL A 1 112 ? -6.435 -1.818 16.420 1.00 97.69 112 VAL A C 1
ATOM 825 O O . VAL A 1 112 ? -5.783 -2.795 16.813 1.00 97.69 112 VAL A O 1
ATOM 828 N N . ASP A 1 113 ? -7.553 -1.952 15.716 1.00 98.31 113 ASP A N 1
ATOM 829 C CA . ASP A 1 113 ? -8.202 -3.234 15.448 1.00 98.31 113 ASP A CA 1
ATOM 830 C C . ASP A 1 113 ? -7.589 -3.949 14.251 1.00 98.31 113 ASP A C 1
ATOM 832 O O . ASP A 1 113 ? -7.366 -5.160 14.306 1.00 98.31 113 ASP A O 1
ATOM 836 N N . PHE A 1 114 ? -7.265 -3.204 13.190 1.00 98.50 114 PHE A N 1
ATOM 837 C CA . PHE A 1 114 ? -6.807 -3.806 11.944 1.00 98.50 114 PHE A CA 1
ATOM 838 C C . PHE A 1 114 ? -5.858 -2.908 11.142 1.00 98.50 114 PHE A C 1
ATOM 840 O O . PHE A 1 114 ? -5.965 -1.684 11.150 1.00 98.50 114 PHE A O 1
ATOM 847 N N . ILE A 1 115 ? -4.913 -3.508 10.420 1.00 98.56 115 ILE A N 1
ATOM 848 C CA . ILE A 1 115 ? -3.942 -2.802 9.580 1.00 98.56 115 ILE A CA 1
ATOM 849 C C . ILE A 1 115 ? -3.979 -3.384 8.168 1.00 98.56 115 ILE A C 1
ATOM 851 O O . ILE A 1 115 ? -3.772 -4.580 7.968 1.00 98.56 115 ILE A O 1
ATOM 855 N N . VAL A 1 116 ? -4.168 -2.522 7.172 1.00 98.69 116 VAL A N 1
ATOM 856 C CA . VAL A 1 116 ? -4.136 -2.872 5.748 1.00 98.69 116 VAL A CA 1
ATOM 857 C C . VAL A 1 116 ? -2.900 -2.228 5.108 1.00 98.69 116 VAL A C 1
ATOM 859 O O . VAL A 1 116 ? -2.927 -1.055 4.718 1.00 98.69 116 VAL A O 1
ATOM 862 N N . PRO A 1 117 ? -1.772 -2.955 5.031 1.00 98.31 117 PRO A N 1
ATOM 863 C CA . PRO A 1 117 ? -0.564 -2.448 4.402 1.00 98.31 117 PRO A CA 1
ATOM 864 C C . PRO A 1 117 ? -0.620 -2.558 2.872 1.00 98.31 117 PRO A C 1
ATOM 866 O O . PRO A 1 117 ? -1.330 -3.392 2.306 1.00 98.31 117 PRO A O 1
ATOM 869 N N . HIS A 1 118 ? 0.210 -1.768 2.192 1.00 98.31 118 HIS A N 1
ATOM 870 C CA . HIS A 1 118 ? 0.553 -1.992 0.791 1.00 98.31 118 HIS A CA 1
ATOM 871 C C . HIS A 1 118 ? 1.156 -3.392 0.604 1.00 98.31 118 HIS A C 1
ATOM 873 O O . HIS A 1 118 ? 2.075 -3.798 1.324 1.00 98.31 118 HIS A O 1
ATOM 879 N N . GLN A 1 119 ? 0.644 -4.124 -0.385 1.00 97.81 119 GLN A N 1
ATOM 880 C CA . GLN A 1 119 ? 1.040 -5.497 -0.679 1.00 97.81 119 GLN A CA 1
ATOM 881 C C . GLN A 1 119 ? 2.230 -5.483 -1.647 1.00 97.81 119 GLN A C 1
ATOM 883 O O . GLN A 1 119 ? 2.087 -5.739 -2.834 1.00 97.81 119 GLN A O 1
ATOM 888 N N . ALA A 1 120 ? 3.420 -5.147 -1.143 1.00 95.12 120 ALA A N 1
ATOM 889 C CA . ALA A 1 120 ? 4.638 -5.122 -1.961 1.00 95.12 120 ALA A CA 1
ATOM 890 C C . ALA A 1 120 ? 5.434 -6.430 -1.899 1.00 95.12 120 ALA A C 1
ATOM 892 O O . ALA A 1 120 ? 5.918 -6.942 -2.905 1.00 95.12 120 ALA A O 1
ATOM 893 N N . ASN A 1 121 ? 5.656 -6.918 -0.679 1.00 94.06 121 ASN A N 1
ATOM 894 C CA . ASN A 1 121 ? 6.486 -8.079 -0.392 1.00 94.06 121 ASN A CA 1
ATOM 895 C C . ASN A 1 121 ? 6.172 -8.582 1.022 1.00 94.06 121 ASN A C 1
ATOM 897 O O . ASN A 1 121 ? 6.2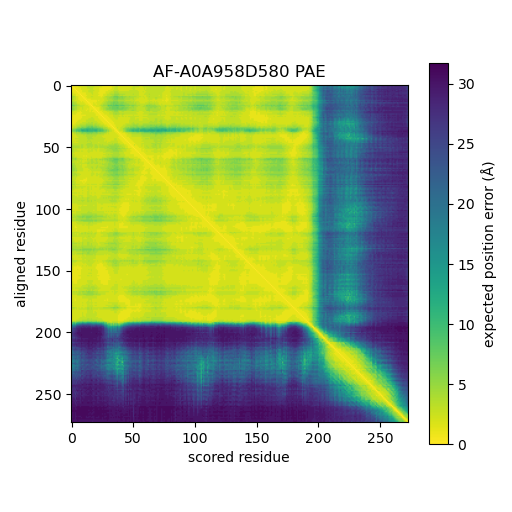21 -7.794 1.972 1.00 94.06 121 ASN A O 1
ATOM 901 N N . ALA A 1 122 ? 5.921 -9.883 1.180 1.00 94.00 122 ALA A N 1
ATOM 902 C CA . ALA A 1 122 ? 5.574 -10.482 2.470 1.00 94.00 122 ALA A CA 1
ATOM 903 C C . ALA A 1 122 ? 6.620 -10.179 3.559 1.00 94.00 122 ALA A C 1
ATOM 905 O O . ALA A 1 122 ? 6.271 -9.779 4.666 1.00 94.00 122 ALA A O 1
ATOM 906 N N . ARG A 1 123 ? 7.917 -10.210 3.219 1.00 95.06 123 ARG A N 1
ATOM 907 C CA . ARG A 1 123 ? 9.009 -9.945 4.172 1.00 95.06 123 ARG A CA 1
ATOM 908 C C . ARG A 1 123 ? 9.032 -8.502 4.672 1.00 95.06 123 ARG A C 1
ATOM 910 O O . ARG A 1 123 ? 9.481 -8.252 5.792 1.00 95.06 123 ARG A O 1
ATOM 917 N N . ILE A 1 124 ? 8.597 -7.541 3.852 1.00 96.19 124 ILE A N 1
ATOM 918 C CA . ILE A 1 124 ? 8.467 -6.139 4.278 1.00 96.19 124 ILE A CA 1
ATOM 919 C C . ILE A 1 124 ? 7.363 -6.040 5.330 1.00 96.19 124 ILE A C 1
ATOM 921 O O . ILE A 1 124 ? 7.600 -5.460 6.392 1.00 96.19 124 ILE A O 1
ATOM 925 N N . ILE A 1 125 ? 6.205 -6.650 5.053 1.00 96.31 125 ILE A N 1
ATOM 926 C CA . ILE A 1 125 ? 5.052 -6.674 5.960 1.00 96.31 125 ILE A CA 1
ATOM 927 C C . ILE A 1 125 ? 5.449 -7.346 7.278 1.00 96.31 125 ILE A C 1
ATOM 929 O O . ILE A 1 125 ? 5.380 -6.707 8.323 1.00 96.31 125 ILE A O 1
ATOM 933 N N . GLU A 1 126 ? 5.985 -8.566 7.239 1.00 95.69 126 GLU A N 1
ATOM 934 C CA . GLU A 1 126 ? 6.451 -9.308 8.421 1.00 95.69 126 GLU A CA 1
ATOM 935 C C . GLU A 1 126 ? 7.441 -8.499 9.273 1.00 95.69 126 GLU A C 1
ATOM 937 O O . GLU A 1 126 ? 7.333 -8.436 10.501 1.00 95.69 126 GLU A O 1
ATOM 942 N N . THR A 1 127 ? 8.405 -7.833 8.627 1.00 96.50 127 THR A N 1
ATOM 943 C CA . THR A 1 127 ? 9.399 -7.010 9.328 1.00 96.50 127 THR A CA 1
ATOM 944 C C . THR A 1 127 ? 8.752 -5.796 9.995 1.00 96.50 127 THR A C 1
ATOM 946 O O . THR A 1 127 ? 9.115 -5.458 11.125 1.00 96.50 127 THR A O 1
ATOM 949 N N . ALA A 1 128 ? 7.807 -5.135 9.321 1.00 93.62 128 ALA A N 1
ATOM 950 C CA . ALA A 1 128 ? 7.079 -3.999 9.877 1.00 93.62 128 ALA A CA 1
ATOM 951 C C . ALA A 1 128 ? 6.189 -4.427 11.054 1.00 93.62 128 ALA A C 1
ATOM 953 O O . ALA A 1 128 ? 6.264 -3.822 12.122 1.00 93.62 128 ALA A O 1
ATOM 954 N N . VAL A 1 129 ? 5.438 -5.524 10.913 1.00 93.38 129 VAL A N 1
ATOM 955 C 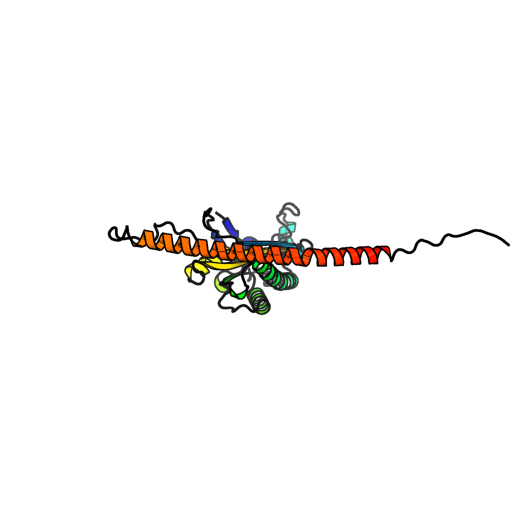CA . VAL A 1 129 ? 4.587 -6.096 11.972 1.00 93.38 129 VAL A CA 1
ATOM 956 C C . VAL A 1 129 ? 5.410 -6.441 13.211 1.00 93.38 129 VAL A C 1
ATOM 958 O O . VAL A 1 129 ? 5.073 -6.023 14.320 1.00 93.38 129 VAL A O 1
ATOM 961 N N . LYS A 1 130 ? 6.560 -7.102 13.030 1.00 95.31 130 LYS A N 1
ATOM 962 C CA . LYS A 1 130 ? 7.474 -7.429 14.133 1.00 95.31 130 LYS A CA 1
ATOM 963 C C . LYS A 1 130 ? 8.013 -6.183 14.843 1.00 95.31 130 LYS A C 1
ATOM 965 O O . LYS A 1 130 ? 8.145 -6.187 16.065 1.00 95.31 130 LYS A O 1
ATOM 970 N N . ARG A 1 131 ? 8.331 -5.115 14.102 1.00 94.56 131 ARG A N 1
ATOM 971 C CA . ARG A 1 131 ? 8.791 -3.835 14.677 1.00 94.56 131 ARG A CA 1
ATOM 972 C C . ARG A 1 131 ? 7.690 -3.110 15.446 1.00 94.56 131 ARG A C 1
ATOM 974 O O . ARG A 1 131 ? 7.979 -2.522 16.484 1.00 94.56 131 ARG A O 1
ATOM 981 N N . LEU A 1 132 ? 6.460 -3.169 14.944 1.00 93.50 132 LEU A N 1
ATOM 982 C CA . LEU A 1 132 ? 5.280 -2.589 15.580 1.00 93.50 132 LEU A CA 1
ATOM 983 C C . LEU A 1 132 ? 4.776 -3.412 16.774 1.00 93.50 132 LEU A C 1
ATOM 985 O O . LEU A 1 132 ? 4.014 -2.887 17.576 1.00 93.50 132 LEU A O 1
ATOM 989 N N . LYS A 1 133 ? 5.226 -4.669 16.917 1.00 94.50 133 LYS A N 1
ATOM 990 C CA . LYS A 1 133 ? 4.761 -5.623 17.941 1.00 94.50 133 LYS A CA 1
ATOM 991 C C . LYS A 1 133 ? 3.243 -5.852 17.885 1.00 94.50 133 LYS A C 1
ATOM 993 O O . LYS A 1 133 ? 2.602 -6.031 18.914 1.00 94.50 133 LYS A O 1
ATOM 998 N N . VAL A 1 134 ? 2.683 -5.835 16.678 1.00 93.31 134 VAL A N 1
ATOM 999 C CA . VAL A 1 134 ? 1.258 -6.088 16.425 1.00 93.31 134 VAL A CA 1
ATOM 1000 C C . VAL A 1 134 ? 1.045 -7.588 16.230 1.00 93.31 134 VAL A C 1
ATOM 1002 O O . VAL A 1 134 ? 1.919 -8.265 15.684 1.00 93.31 134 VAL A O 1
ATOM 1005 N N . ASN A 1 135 ? -0.103 -8.112 16.670 1.00 95.56 135 ASN A N 1
ATOM 1006 C CA . ASN A 1 135 ? -0.502 -9.480 16.342 1.00 95.56 135 ASN A CA 1
ATOM 1007 C C . ASN A 1 135 ? -0.652 -9.606 14.808 1.00 95.56 135 ASN A C 1
ATOM 1009 O O . ASN A 1 135 ? -1.439 -8.845 14.242 1.00 95.56 135 ASN A O 1
ATOM 1013 N N . PRO A 1 136 ? 0.048 -10.539 14.133 1.00 95.19 136 PRO A N 1
ATOM 1014 C CA . PRO A 1 136 ? -0.130 -10.791 12.703 1.00 95.19 136 PRO A CA 1
ATOM 1015 C C . PRO A 1 136 ? -1.588 -10.976 12.258 1.00 95.19 136 PRO A C 1
ATOM 1017 O O . PRO A 1 136 ? -1.921 -10.570 11.149 1.00 95.19 136 PRO A O 1
ATOM 1020 N N . ASP A 1 137 ? -2.469 -11.493 13.121 1.00 95.88 137 ASP A N 1
ATOM 1021 C CA . ASP A 1 137 ? -3.895 -11.681 12.804 1.00 95.88 137 ASP A CA 1
ATOM 1022 C C . ASP A 1 137 ? -4.654 -10.358 12.592 1.00 95.88 137 ASP A C 1
ATOM 1024 O O . ASP A 1 137 ? -5.703 -10.340 11.951 1.00 95.88 137 ASP A O 1
ATOM 1028 N N . LYS A 1 138 ? -4.116 -9.236 13.094 1.00 97.06 138 LYS A N 1
ATOM 1029 C CA . LYS A 1 138 ? -4.653 -7.881 12.886 1.00 97.06 138 LYS A CA 1
ATOM 1030 C C . LYS A 1 138 ? -4.144 -7.229 11.593 1.00 97.06 138 LYS A C 1
ATOM 1032 O O . LYS A 1 138 ? -4.243 -6.014 11.440 1.00 97.06 138 LYS A O 1
ATOM 1037 N N . VAL A 1 139 ? -3.522 -7.985 10.688 1.00 98.06 139 VAL A N 1
ATOM 1038 C CA . VAL A 1 139 ? -2.858 -7.436 9.500 1.00 98.06 139 VAL A CA 1
ATOM 1039 C C . VAL A 1 139 ? -3.339 -8.153 8.249 1.00 98.06 139 VAL A C 1
ATOM 1041 O O . VAL A 1 139 ? -3.278 -9.377 8.153 1.00 98.06 139 VAL A O 1
ATOM 1044 N N . MET A 1 140 ? -3.786 -7.388 7.255 1.00 97.75 140 MET A N 1
ATOM 1045 C CA . MET A 1 140 ? -4.207 -7.958 5.981 1.00 97.75 140 MET A CA 1
ATOM 1046 C C . MET A 1 140 ? -3.015 -8.352 5.110 1.00 97.75 140 MET A C 1
ATOM 1048 O O . MET A 1 140 ? -2.132 -7.535 4.829 1.00 97.75 140 MET A O 1
ATOM 1052 N N . VAL A 1 141 ? -3.043 -9.588 4.614 1.00 97.50 141 VAL A N 1
ATOM 1053 C CA . VAL A 1 141 ? -2.117 -10.092 3.599 1.00 97.50 141 VAL A CA 1
ATOM 1054 C C . VAL A 1 141 ? -2.906 -10.908 2.578 1.00 97.50 141 VAL A C 1
ATOM 1056 O O . VAL A 1 141 ? -3.572 -11.870 2.947 1.00 97.50 141 VAL A O 1
ATOM 1059 N N . ASN A 1 142 ? -2.833 -10.515 1.307 1.00 97.31 142 ASN A N 1
ATOM 1060 C CA . ASN A 1 142 ? -3.379 -11.258 0.158 1.00 97.31 142 ASN A CA 1
ATOM 1061 C C . ASN A 1 142 ? -2.419 -11.259 -1.047 1.00 97.31 142 ASN A C 1
ATOM 1063 O O . ASN A 1 142 ? -2.806 -11.546 -2.184 1.00 97.31 142 ASN A O 1
ATOM 1067 N N . LEU A 1 143 ? -1.153 -10.911 -0.793 1.00 94.56 143 LEU A N 1
ATOM 1068 C CA . LEU A 1 143 ? -0.088 -10.836 -1.789 1.00 94.56 143 LEU A CA 1
ATOM 1069 C C . LEU A 1 143 ? 0.084 -12.148 -2.574 1.00 94.56 143 LEU A C 1
ATOM 1071 O O . LEU A 1 143 ? 0.447 -12.117 -3.743 1.00 94.56 143 LEU A O 1
ATOM 1075 N N . ASP A 1 144 ? -0.184 -13.292 -1.947 1.00 95.69 144 ASP A N 1
ATOM 1076 C CA . ASP A 1 144 ? -0.094 -14.629 -2.541 1.00 95.69 144 ASP A CA 1
ATOM 1077 C C . ASP A 1 144 ? -1.051 -14.843 -3.726 1.00 95.69 144 ASP A C 1
ATOM 1079 O O . ASP A 1 144 ? -0.781 -15.686 -4.581 1.00 95.69 144 ASP A O 1
ATOM 1083 N N . ARG A 1 145 ? -2.137 -14.064 -3.806 1.00 96.88 145 ARG A N 1
ATOM 1084 C CA . ARG A 1 145 ? -3.161 -14.182 -4.855 1.00 96.88 145 ARG A CA 1
ATOM 1085 C C . ARG A 1 145 ? -2.986 -13.182 -5.992 1.00 96.88 145 ARG A C 1
ATOM 1087 O O . ARG A 1 145 ? -3.297 -13.515 -7.133 1.00 96.88 145 ARG A O 1
ATOM 1094 N N . TYR A 1 146 ? -2.510 -11.973 -5.691 1.00 96.81 146 TYR A N 1
ATOM 1095 C CA . TYR A 1 146 ? -2.490 -10.857 -6.649 1.00 96.81 146 TYR A CA 1
ATOM 1096 C C . TYR A 1 146 ? -1.095 -10.312 -6.962 1.00 96.81 146 TYR A C 1
ATOM 1098 O O . TYR A 1 146 ? -0.934 -9.552 -7.916 1.00 96.81 146 TYR A O 1
ATOM 1106 N N . GLY A 1 147 ? -0.084 -10.666 -6.167 1.00 96.75 147 GLY A N 1
ATOM 1107 C CA . GLY A 1 147 ? 1.204 -9.983 -6.194 1.00 96.75 147 GLY A CA 1
ATOM 1108 C C . GLY A 1 147 ? 1.077 -8.499 -5.833 1.00 96.75 147 GLY A C 1
ATOM 1109 O O . GLY A 1 147 ? 0.129 -8.061 -5.178 1.00 96.75 147 GLY A O 1
ATOM 1110 N N . ASN A 1 148 ? 2.065 -7.714 -6.251 1.00 97.94 148 ASN A N 1
ATOM 1111 C CA . ASN A 1 148 ? 2.105 -6.275 -6.047 1.00 97.94 148 ASN A CA 1
ATOM 1112 C C . ASN A 1 148 ? 1.345 -5.545 -7.158 1.00 97.94 148 ASN A C 1
ATOM 1114 O O . ASN A 1 148 ? 1.860 -5.358 -8.259 1.00 97.94 148 ASN A O 1
ATOM 1118 N N . THR A 1 149 ? 0.144 -5.075 -6.837 1.00 98.25 149 THR A N 1
ATOM 1119 C CA . THR A 1 149 ? -0.714 -4.289 -7.735 1.00 98.25 149 THR A CA 1
ATOM 1120 C C . THR A 1 149 ? -0.600 -2.775 -7.486 1.00 98.25 149 THR A C 1
ATOM 1122 O O . THR A 1 149 ? -1.581 -2.053 -7.657 1.00 98.25 149 THR A O 1
ATOM 1125 N N . SER A 1 150 ? 0.553 -2.284 -7.003 1.00 97.75 150 SER A N 1
ATOM 1126 C CA . SER A 1 150 ? 0.835 -0.865 -6.693 1.00 97.75 150 SER A CA 1
ATOM 1127 C C . SER A 1 150 ? -0.321 -0.189 -5.929 1.00 97.75 150 SER A C 1
ATOM 1129 O O . SER A 1 150 ? -0.715 -0.672 -4.862 1.00 97.75 150 SER A O 1
ATOM 1131 N N . ALA A 1 151 ? -0.892 0.902 -6.448 1.00 98.06 151 ALA A N 1
ATOM 1132 C CA . ALA A 1 151 ? -1.935 1.688 -5.798 1.00 98.06 151 ALA A CA 1
ATOM 1133 C C . ALA A 1 151 ? -3.235 0.905 -5.555 1.00 98.06 151 ALA A C 1
ATOM 1135 O O . ALA A 1 151 ? -3.995 1.245 -4.647 1.00 98.06 151 ALA A O 1
ATOM 1136 N N . ALA A 1 152 ? -3.493 -0.157 -6.323 1.00 98.50 152 ALA A N 1
ATOM 1137 C CA . ALA A 1 152 ? -4.682 -0.984 -6.151 1.00 98.50 152 ALA A CA 1
ATOM 1138 C C . ALA A 1 152 ? -4.595 -1.913 -4.930 1.00 98.50 152 ALA A C 1
ATOM 1140 O O . ALA A 1 152 ? -5.619 -2.400 -4.458 1.00 98.50 152 ALA A O 1
ATOM 1141 N N . SER A 1 153 ? -3.397 -2.156 -4.383 1.00 98.50 153 SER A N 1
ATOM 1142 C CA . SER A 1 153 ? -3.225 -3.219 -3.388 1.00 98.50 153 SER A CA 1
ATOM 1143 C C . SER A 1 153 ? -4.008 -2.971 -2.097 1.00 98.50 153 SER A C 1
ATOM 1145 O O . SER A 1 153 ? -4.565 -3.898 -1.523 1.00 98.50 153 SER A O 1
ATOM 1147 N N . ILE A 1 154 ? -4.017 -1.721 -1.613 1.00 98.62 154 ILE A N 1
ATOM 1148 C CA . ILE A 1 154 ? -4.688 -1.347 -0.362 1.00 98.62 154 ILE A CA 1
ATOM 1149 C C . ILE A 1 154 ? -6.208 -1.448 -0.514 1.00 98.62 154 ILE A C 1
ATOM 1151 O O . ILE A 1 154 ? -6.806 -2.131 0.309 1.00 98.62 154 ILE A O 1
ATOM 1155 N N . PRO A 1 155 ? -6.860 -0.836 -1.524 1.00 98.38 155 PRO A N 1
ATOM 1156 C CA . PRO A 1 155 ? -8.311 -0.947 -1.644 1.00 98.38 155 PRO A CA 1
ATOM 1157 C C . PRO A 1 155 ? -8.787 -2.374 -1.962 1.00 98.38 155 PRO A C 1
ATOM 1159 O O . PRO A 1 155 ? -9.834 -2.763 -1.455 1.00 98.38 155 PRO A O 1
ATOM 1162 N N . ILE A 1 156 ? -8.021 -3.183 -2.712 1.00 98.69 156 ILE A N 1
ATOM 1163 C CA . ILE A 1 156 ? -8.329 -4.617 -2.890 1.00 98.69 156 ILE A CA 1
ATOM 1164 C C . ILE A 1 156 ? -8.283 -5.338 -1.535 1.00 98.69 156 ILE A C 1
ATOM 1166 O O . ILE A 1 156 ? -9.243 -5.998 -1.146 1.00 98.69 156 ILE A O 1
ATOM 1170 N N . ALA A 1 157 ? -7.184 -5.185 -0.791 1.00 98.62 157 ALA A N 1
ATOM 1171 C CA . ALA A 1 157 ? -7.015 -5.816 0.516 1.00 98.62 157 ALA A CA 1
ATOM 1172 C C . ALA A 1 157 ? -8.049 -5.331 1.549 1.00 98.62 157 ALA A C 1
ATOM 1174 O O . ALA A 1 157 ? -8.507 -6.120 2.369 1.00 98.62 157 ALA A O 1
ATOM 1175 N N . LEU A 1 158 ? -8.441 -4.057 1.495 1.00 98.50 158 LEU A N 1
ATOM 1176 C CA . LEU A 1 158 ? -9.486 -3.487 2.340 1.00 98.50 158 LEU A CA 1
ATOM 1177 C C . LEU A 1 158 ? -10.849 -4.123 2.045 1.00 98.50 158 LEU A C 1
ATOM 1179 O O . LEU A 1 158 ? -11.502 -4.570 2.981 1.00 98.50 158 LEU A O 1
ATOM 1183 N N . SER A 1 159 ? -11.242 -4.208 0.768 1.00 98.06 159 SER A N 1
ATOM 1184 C CA . SER A 1 159 ? -12.494 -4.864 0.356 1.00 98.06 159 SER A CA 1
ATOM 1185 C C . SER A 1 159 ? -12.548 -6.297 0.873 1.00 98.06 159 SER A C 1
ATOM 1187 O O . SER A 1 159 ? -13.492 -6.678 1.552 1.00 98.06 159 SER A O 1
ATOM 1189 N N . GLU A 1 160 ? -11.486 -7.070 0.650 1.00 98.38 160 GLU A N 1
ATOM 1190 C CA . GLU A 1 160 ? -11.447 -8.461 1.096 1.00 98.38 160 GLU A CA 1
ATOM 1191 C C . GLU A 1 160 ? -11.439 -8.607 2.621 1.00 98.38 160 GLU A C 1
ATOM 1193 O O . GLU A 1 160 ? -11.993 -9.569 3.143 1.00 98.38 160 GLU A O 1
ATOM 1198 N N . ALA A 1 161 ? -10.812 -7.684 3.354 1.00 98.12 161 ALA A N 1
ATOM 1199 C CA . ALA A 1 161 ? -10.839 -7.700 4.813 1.00 98.12 161 ALA A CA 1
ATOM 1200 C C . ALA A 1 161 ? -12.251 -7.447 5.366 1.00 98.12 161 ALA A C 1
ATOM 1202 O O . ALA A 1 161 ? -12.635 -8.072 6.359 1.00 98.12 161 ALA A O 1
ATOM 1203 N N . VAL A 1 162 ? -13.021 -6.573 4.713 1.00 97.25 162 VAL A N 1
ATOM 1204 C CA . VAL A 1 162 ? -14.436 -6.330 5.028 1.00 97.25 162 VAL A CA 1
ATOM 1205 C C . VAL A 1 162 ? -15.276 -7.559 4.677 1.00 97.25 162 VAL A C 1
ATOM 1207 O O . VAL A 1 162 ? -15.984 -8.063 5.544 1.00 97.25 162 VAL A O 1
ATOM 1210 N N . ASP A 1 163 ? -15.123 -8.115 3.471 1.00 96.19 163 ASP A N 1
ATOM 1211 C CA . ASP A 1 163 ? -15.861 -9.310 3.023 1.00 96.19 163 ASP A CA 1
ATOM 1212 C C . ASP A 1 163 ? -15.585 -10.539 3.909 1.00 96.19 163 ASP A C 1
ATOM 1214 O O . ASP A 1 163 ? -16.447 -11.391 4.112 1.00 96.19 163 ASP A O 1
ATOM 1218 N N . GLN A 1 164 ? -14.376 -10.632 4.471 1.00 96.69 164 GLN A N 1
ATOM 1219 C CA . GLN A 1 164 ? -13.978 -11.687 5.410 1.00 96.69 164 GLN A CA 1
ATOM 1220 C C . GLN A 1 164 ? -14.441 -11.434 6.856 1.00 96.69 164 GLN A C 1
ATOM 1222 O O . GLN A 1 164 ? -14.147 -12.249 7.732 1.00 96.69 164 GLN A O 1
ATOM 1227 N N . GLY A 1 165 ? -15.108 -10.310 7.139 1.00 96.56 165 GLY A N 1
ATOM 1228 C CA . GLY A 1 165 ? -15.567 -9.936 8.481 1.00 96.56 165 GLY A CA 1
ATOM 1229 C C . GLY A 1 165 ? -14.444 -9.591 9.468 1.00 96.56 165 GLY A C 1
ATOM 1230 O O . GLY A 1 165 ? -14.665 -9.609 10.682 1.00 96.56 165 GLY A O 1
ATOM 1231 N N . LYS A 1 166 ? -13.233 -9.303 8.969 1.00 97.19 166 LYS A N 1
ATOM 1232 C CA . LYS A 1 166 ? -12.069 -8.925 9.794 1.00 97.19 166 LYS A CA 1
ATOM 1233 C C . LYS A 1 166 ? -12.121 -7.472 10.250 1.00 97.19 166 LYS A C 1
ATOM 1235 O O . LYS A 1 166 ? -11.541 -7.144 11.278 1.00 97.19 166 LYS A O 1
ATOM 1240 N N . ILE A 1 167 ? -12.788 -6.623 9.472 1.00 97.81 167 ILE A N 1
ATOM 1241 C CA . ILE A 1 167 ? -13.081 -5.233 9.814 1.00 97.81 167 ILE A CA 1
ATOM 1242 C C . ILE A 1 167 ? -14.574 -5.145 10.111 1.00 97.81 167 ILE A C 1
ATOM 1244 O O . ILE A 1 167 ? -15.396 -5.569 9.301 1.00 97.81 167 ILE A O 1
ATOM 1248 N N . GLN A 1 168 ? -14.906 -4.605 11.276 1.00 95.12 168 GLN A N 1
ATOM 1249 C CA . GLN A 1 168 ? -16.270 -4.439 11.763 1.00 95.12 168 GLN A CA 1
ATOM 1250 C C . GLN A 1 168 ? -16.568 -2.963 12.022 1.00 95.12 168 GLN A C 1
ATOM 1252 O O . GLN A 1 168 ? -15.655 -2.147 12.171 1.00 95.12 168 GLN A O 1
ATOM 1257 N N . ASP A 1 169 ? -17.852 -2.627 12.082 1.00 94.50 169 ASP A N 1
ATOM 1258 C CA . ASP A 1 169 ? -18.303 -1.279 12.423 1.00 94.50 169 ASP A CA 1
ATOM 1259 C C . ASP A 1 169 ? -17.754 -0.871 13.807 1.00 94.50 169 ASP A C 1
ATOM 1261 O O . ASP A 1 169 ? -17.702 -1.677 14.743 1.00 94.50 169 ASP A O 1
ATOM 1265 N N . GLY A 1 170 ? -17.297 0.373 13.922 1.00 94.56 170 GLY A N 1
ATOM 1266 C CA . GLY A 1 170 ? -16.626 0.922 15.098 1.00 94.56 170 GLY A CA 1
ATOM 1267 C C . GLY A 1 170 ? -15.131 0.596 15.221 1.00 94.56 170 GLY A C 1
ATOM 1268 O O . GLY A 1 170 ? -14.508 1.000 16.201 1.00 94.56 170 GLY A O 1
ATOM 1269 N N . ASN A 1 171 ? -14.528 -0.140 14.279 1.00 97.62 171 ASN A N 1
ATOM 1270 C CA . ASN A 1 171 ? -13.095 -0.458 14.335 1.00 97.62 171 ASN A CA 1
ATOM 1271 C C . ASN A 1 171 ? -12.201 0.749 14.027 1.00 97.62 171 ASN A C 1
ATOM 1273 O O . ASN A 1 171 ? -12.495 1.558 13.147 1.00 97.62 171 ASN A O 1
ATOM 1277 N N . HIS A 1 172 ? -11.028 0.795 14.657 1.00 98.25 172 HIS A N 1
ATOM 1278 C CA . HIS A 1 172 ? -9.918 1.643 14.229 1.00 98.25 172 HIS A CA 1
ATOM 1279 C C . HIS A 1 172 ? -9.021 0.875 13.279 1.00 98.25 172 HIS A C 1
ATOM 1281 O O . HIS A 1 172 ? -8.313 -0.056 13.677 1.00 98.25 172 HIS A O 1
ATOM 1287 N N . ILE A 1 173 ? -9.010 1.298 12.021 1.00 98.50 173 ILE A N 1
ATOM 1288 C CA . ILE A 1 173 ? -8.163 0.686 11.007 1.00 98.50 173 ILE A CA 1
ATOM 1289 C C . ILE A 1 173 ? -7.045 1.628 10.581 1.00 98.50 173 ILE A C 1
ATOM 1291 O O . ILE A 1 173 ? -7.219 2.845 10.503 1.00 98.50 173 ILE A O 1
ATOM 1295 N N . VAL A 1 174 ? -5.887 1.053 10.269 1.00 98.75 174 VAL A N 1
ATOM 1296 C CA . VAL A 1 174 ? -4.750 1.782 9.707 1.00 98.75 174 VAL A CA 1
ATOM 1297 C C . VAL A 1 174 ? -4.516 1.322 8.282 1.00 98.75 174 VAL A C 1
ATOM 1299 O O . VAL A 1 174 ? -4.248 0.146 8.044 1.00 98.75 174 VAL A O 1
ATOM 1302 N N . LEU A 1 175 ? -4.537 2.253 7.333 1.00 98.69 175 LEU A N 1
ATOM 1303 C CA . LEU A 1 175 ? -4.030 1.996 5.986 1.00 98.69 175 LEU A CA 1
ATOM 1304 C C . LEU A 1 175 ? -2.618 2.571 5.896 1.00 98.69 175 LEU A C 1
ATOM 1306 O O . LEU A 1 175 ? -2.381 3.699 6.332 1.00 98.69 175 LEU A O 1
ATOM 1310 N N . VAL A 1 176 ? -1.668 1.815 5.348 1.00 98.56 176 VAL A N 1
ATOM 1311 C CA . VAL A 1 176 ? -0.280 2.281 5.200 1.00 98.56 176 VAL A CA 1
ATOM 1312 C C . VAL A 1 176 ? 0.317 1.829 3.878 1.00 98.56 176 VAL A C 1
ATOM 1314 O O . VAL A 1 176 ? 0.335 0.644 3.561 1.00 98.56 176 VAL A O 1
ATOM 1317 N N . GLY A 1 177 ? 0.860 2.774 3.116 1.00 98.00 177 GLY A N 1
ATOM 1318 C CA . GLY A 1 177 ? 1.474 2.525 1.819 1.00 98.00 177 GLY A CA 1
ATOM 1319 C C . GLY A 1 177 ? 2.824 3.204 1.650 1.00 98.00 177 GLY A C 1
ATOM 1320 O O . GLY A 1 177 ? 3.169 4.158 2.347 1.00 98.00 177 GLY A O 1
ATOM 1321 N N . PHE A 1 178 ? 3.598 2.685 0.705 1.00 98.19 178 PHE A N 1
ATOM 1322 C CA . PHE A 1 178 ? 4.849 3.267 0.241 1.00 98.19 178 PHE A CA 1
ATOM 1323 C C . PHE A 1 178 ? 5.045 2.925 -1.236 1.00 98.19 178 PHE A C 1
ATOM 1325 O O . PHE A 1 178 ? 4.455 1.963 -1.719 1.00 98.19 178 PHE A O 1
ATOM 1332 N N . GLY A 1 179 ? 5.879 3.679 -1.946 1.00 97.44 179 GLY A N 1
ATOM 1333 C CA . GLY A 1 179 ? 6.094 3.438 -3.371 1.00 97.44 179 GLY A CA 1
ATOM 1334 C C . GLY A 1 179 ? 7.240 4.243 -3.965 1.00 97.44 179 GLY A C 1
ATOM 1335 O O . GLY A 1 179 ? 8.055 4.819 -3.239 1.00 97.44 179 GLY A O 1
ATOM 1336 N N . ALA A 1 180 ? 7.290 4.265 -5.298 1.00 97.44 180 ALA A N 1
ATOM 1337 C CA . ALA A 1 180 ? 8.248 5.050 -6.071 1.00 97.44 180 ALA A CA 1
ATOM 1338 C C . ALA A 1 180 ? 8.198 6.542 -5.690 1.00 97.44 180 ALA A C 1
ATOM 1340 O O . ALA A 1 180 ? 7.179 7.050 -5.212 1.00 97.44 180 ALA A O 1
ATOM 1341 N N . GLY A 1 181 ? 9.327 7.234 -5.853 1.00 96.50 181 GLY A N 1
ATOM 1342 C CA . GLY A 1 181 ? 9.501 8.623 -5.419 1.00 96.50 181 GLY A CA 1
ATOM 1343 C C . GLY A 1 181 ? 10.793 8.885 -4.637 1.00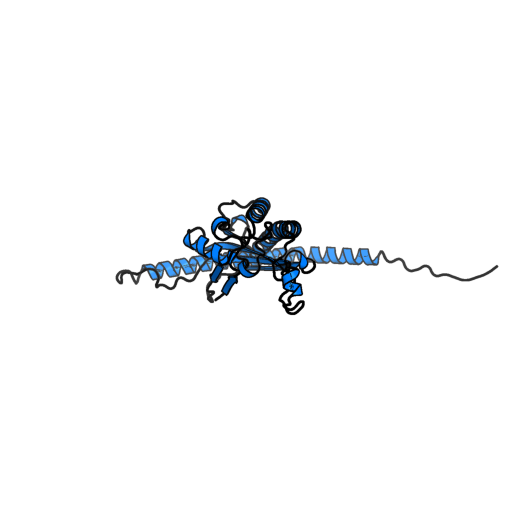 96.50 181 GLY A C 1
ATOM 1344 O O . GLY A 1 181 ? 11.553 9.741 -5.062 1.00 96.50 181 GLY A O 1
ATOM 1345 N N . LEU A 1 182 ? 11.112 8.197 -3.527 1.00 97.38 182 LEU A N 1
ATOM 1346 C CA . LEU A 1 182 ? 10.268 7.242 -2.783 1.00 97.38 182 LEU A CA 1
ATOM 1347 C C . LEU A 1 182 ? 9.212 7.967 -1.938 1.00 97.38 182 LEU A C 1
ATOM 1349 O O . LEU A 1 182 ? 9.501 8.995 -1.330 1.00 97.38 182 LEU A O 1
ATOM 1353 N N . THR A 1 183 ? 7.998 7.433 -1.869 1.00 98.50 183 THR A N 1
ATOM 1354 C CA . THR A 1 183 ? 6.857 8.038 -1.158 1.00 98.50 183 THR A CA 1
ATOM 1355 C C . THR A 1 183 ? 6.315 7.123 -0.070 1.00 98.50 183 THR A C 1
ATOM 1357 O O . THR A 1 183 ? 6.558 5.914 -0.080 1.00 98.50 183 THR A O 1
ATOM 1360 N N . TRP A 1 184 ? 5.589 7.700 0.888 1.00 98.62 184 TRP A N 1
ATOM 1361 C CA . TRP A 1 184 ? 4.786 6.958 1.853 1.00 98.62 184 TRP A CA 1
ATOM 1362 C C . TRP A 1 184 ? 3.555 7.742 2.293 1.00 98.62 184 TRP A C 1
ATOM 1364 O O . TRP A 1 184 ? 3.527 8.973 2.253 1.00 98.62 184 TRP A O 1
ATOM 1374 N N . ALA A 1 185 ? 2.553 6.998 2.742 1.00 98.56 185 ALA A N 1
ATOM 1375 C CA . ALA A 1 185 ? 1.335 7.532 3.318 1.00 98.56 185 ALA A CA 1
ATOM 1376 C C . ALA A 1 185 ? 0.811 6.582 4.395 1.00 98.56 185 ALA A C 1
ATOM 1378 O O . ALA A 1 185 ? 0.929 5.362 4.265 1.00 98.56 185 ALA A O 1
ATOM 1379 N N . SER A 1 186 ? 0.203 7.127 5.439 1.00 98.62 186 SER A N 1
ATOM 1380 C CA . SER A 1 186 ? -0.605 6.350 6.370 1.00 98.62 186 SER A CA 1
ATOM 1381 C C . SER A 1 186 ? -1.814 7.145 6.839 1.00 98.62 186 SER A C 1
ATOM 1383 O O . SER A 1 186 ? -1.804 8.376 6.826 1.00 98.62 186 SER A O 1
ATOM 1385 N N . VAL A 1 187 ? -2.879 6.443 7.211 1.00 98.69 187 VAL A N 1
ATOM 1386 C CA . VAL A 1 187 ? -4.131 7.042 7.678 1.00 98.69 187 VAL A CA 1
ATOM 1387 C C . VAL A 1 187 ? -4.757 6.152 8.743 1.00 98.69 187 VAL A C 1
ATOM 1389 O O . VAL A 1 187 ? -4.759 4.930 8.594 1.00 98.69 187 VAL A O 1
ATOM 1392 N N . VAL A 1 188 ? -5.275 6.767 9.805 1.00 98.69 188 VAL A N 1
ATOM 1393 C CA . VAL A 1 188 ? -6.162 6.114 10.777 1.00 98.69 188 VAL A CA 1
ATOM 1394 C C . VAL A 1 188 ? -7.594 6.458 10.411 1.00 98.69 188 VAL A C 1
ATOM 1396 O O . VAL A 1 188 ? -7.918 7.632 10.210 1.00 98.69 188 VAL A O 1
ATOM 1399 N N . ILE A 1 189 ? -8.441 5.440 10.329 1.00 98.00 189 ILE A N 1
ATOM 1400 C CA . ILE A 1 189 ? -9.855 5.568 9.997 1.00 98.00 189 ILE A CA 1
ATOM 1401 C C . ILE A 1 189 ? -10.664 4.922 11.118 1.00 98.00 189 ILE A C 1
ATOM 1403 O O . ILE A 1 189 ? -10.414 3.771 11.470 1.00 98.00 189 ILE A O 1
ATOM 1407 N N . HIS A 1 190 ? -11.644 5.653 11.641 1.00 97.38 190 HIS A N 1
ATOM 1408 C CA . HIS A 1 190 ? -12.745 5.056 12.384 1.00 97.38 190 HIS A CA 1
ATOM 1409 C C . HIS A 1 190 ? -13.748 4.500 11.367 1.00 97.38 190 HIS A C 1
ATOM 1411 O O . HIS A 1 190 ? -14.296 5.246 10.548 1.00 97.38 190 HIS A O 1
ATOM 1417 N N . TRP A 1 191 ? -13.904 3.180 11.351 1.00 96.44 191 TRP A N 1
ATOM 1418 C CA . TRP A 1 191 ? -14.676 2.455 10.352 1.00 96.44 191 TRP A CA 1
ATOM 1419 C C . TRP A 1 191 ? -16.149 2.385 10.751 1.00 96.44 191 TRP A C 1
ATOM 1421 O O . TRP A 1 191 ? -16.569 1.477 11.455 1.00 96.44 191 TRP A O 1
ATOM 1431 N N . GLU A 1 192 ? -16.939 3.345 10.276 1.00 93.00 192 GLU A N 1
ATOM 1432 C CA . GLU A 1 192 ? -18.402 3.342 10.412 1.00 93.00 192 GLU A CA 1
ATOM 1433 C C . GLU A 1 192 ? -19.021 3.686 9.045 1.00 93.00 192 GLU A C 1
ATOM 1435 O O . GLU A 1 192 ? -19.367 4.848 8.798 1.00 93.00 192 GLU A O 1
ATOM 1440 N N . PRO A 1 193 ? -19.063 2.735 8.093 1.00 85.44 193 PRO A N 1
ATOM 1441 C CA . PRO A 1 193 ? -19.695 2.979 6.805 1.00 85.44 193 PRO A CA 1
ATOM 1442 C C . PRO A 1 193 ? -21.191 3.240 7.009 1.00 85.44 193 PRO A C 1
ATOM 1444 O O . PRO A 1 193 ? -21.871 2.500 7.720 1.00 85.44 193 PRO A O 1
ATOM 1447 N N . ALA A 1 194 ? -21.715 4.289 6.372 1.00 71.25 194 ALA A N 1
ATOM 1448 C CA . ALA A 1 194 ? -23.149 4.532 6.357 1.00 71.25 194 ALA A CA 1
ATOM 1449 C C . ALA A 1 194 ? -23.826 3.377 5.614 1.00 71.25 194 ALA A C 1
ATOM 1451 O O . ALA A 1 194 ? -23.657 3.221 4.405 1.00 71.25 194 ALA A O 1
ATOM 1452 N N . ARG A 1 195 ? -24.582 2.547 6.334 1.00 66.75 195 ARG A N 1
ATOM 1453 C CA . ARG A 1 195 ? -25.489 1.600 5.691 1.00 66.75 195 ARG A CA 1
ATOM 1454 C C . ARG A 1 195 ? -26.739 2.380 5.323 1.00 66.75 195 ARG A C 1
ATOM 1456 O O . ARG A 1 195 ? -27.438 2.882 6.204 1.00 66.75 195 ARG A O 1
ATOM 1463 N N . THR A 1 196 ? -27.023 2.518 4.031 1.00 47.84 196 THR A N 1
ATOM 1464 C CA . THR A 1 196 ? -28.389 2.849 3.631 1.00 47.84 196 THR A CA 1
ATOM 1465 C C . THR A 1 196 ? -29.291 1.764 4.217 1.00 47.84 196 THR A C 1
ATOM 1467 O O . THR A 1 196 ? -28.941 0.584 4.219 1.00 47.84 196 THR A O 1
ATOM 1470 N N . ALA A 1 197 ? -30.446 2.152 4.754 1.00 46.09 197 ALA A N 1
ATOM 1471 C CA . ALA A 1 197 ? -31.431 1.253 5.363 1.00 46.09 197 ALA A CA 1
ATOM 1472 C C . ALA A 1 197 ? -32.067 0.248 4.365 1.00 46.09 197 ALA A C 1
ATOM 1474 O O . ALA A 1 197 ? -33.173 -0.233 4.588 1.00 46.09 197 ALA A O 1
ATOM 1475 N N . GLU A 1 198 ? -31.398 -0.051 3.249 1.00 44.78 198 GLU A N 1
ATOM 1476 C CA . GLU A 1 198 ? -31.905 -0.816 2.111 1.00 44.78 198 GLU A CA 1
ATOM 1477 C C . GLU A 1 198 ? -31.289 -2.223 1.985 1.00 44.78 198 GLU A C 1
ATOM 1479 O O . GLU A 1 198 ? -31.841 -3.042 1.255 1.00 44.78 198 GLU A O 1
ATOM 1484 N N . GLU A 1 199 ? -30.207 -2.559 2.704 1.00 43.09 199 GLU A N 1
ATOM 1485 C CA . GLU A 1 199 ? -29.544 -3.875 2.563 1.00 43.09 199 GLU A CA 1
ATOM 1486 C C . GLU A 1 199 ? -30.025 -4.979 3.522 1.00 43.09 199 GLU A C 1
ATOM 1488 O O . GLU A 1 199 ? -29.627 -6.134 3.379 1.00 43.09 199 GLU A O 1
ATOM 1493 N N . GLU A 1 200 ? -30.970 -4.697 4.418 1.00 43.28 200 GLU A N 1
ATOM 1494 C CA . GLU A 1 200 ? -31.764 -5.747 5.062 1.00 43.28 200 GLU A CA 1
ATOM 1495 C C . GLU A 1 200 ? -33.217 -5.594 4.615 1.00 43.28 200 GLU A C 1
ATOM 1497 O O . GLU A 1 200 ? -33.878 -4.603 4.914 1.00 43.28 200 GLU A O 1
ATOM 1502 N N . SER A 1 201 ? -33.748 -6.572 3.880 1.00 42.69 201 SER A N 1
ATOM 1503 C CA . SER A 1 201 ? -35.174 -6.614 3.557 1.00 42.69 201 SER A CA 1
ATOM 1504 C C . SER A 1 201 ? -35.990 -6.741 4.852 1.00 42.69 201 SER A C 1
ATOM 1506 O O . SER A 1 201 ? -36.133 -7.838 5.398 1.00 42.69 201 SER A O 1
ATOM 1508 N N . ILE A 1 202 ? -36.516 -5.625 5.359 1.00 44.28 202 ILE A N 1
ATOM 1509 C CA . ILE A 1 202 ? -37.338 -5.581 6.573 1.00 44.28 202 ILE A CA 1
ATOM 1510 C C . ILE A 1 202 ? -38.786 -5.947 6.217 1.00 44.28 202 ILE A C 1
ATOM 1512 O O . ILE A 1 202 ? -39.424 -5.312 5.376 1.00 44.28 202 ILE A O 1
ATOM 1516 N N . LEU A 1 203 ? -39.337 -6.963 6.889 1.00 49.16 203 LEU A N 1
ATOM 1517 C CA . LEU A 1 203 ? -40.775 -7.235 6.872 1.00 49.16 203 LEU A CA 1
ATOM 1518 C C . LEU A 1 203 ? -41.517 -6.080 7.567 1.00 49.16 203 LEU A C 1
ATOM 1520 O O . LEU A 1 203 ? -41.236 -5.743 8.715 1.00 49.16 203 LEU A O 1
ATOM 1524 N N . VAL A 1 204 ? -42.505 -5.514 6.867 1.00 50.97 204 VAL A N 1
ATOM 1525 C CA . VAL A 1 204 ? -43.275 -4.284 7.179 1.00 50.97 204 VAL A CA 1
ATOM 1526 C C . VAL A 1 204 ? -43.918 -4.245 8.585 1.00 50.97 204 VAL A C 1
ATOM 1528 O O . VAL A 1 204 ? -44.366 -3.193 9.033 1.00 50.97 204 VAL A O 1
ATOM 1531 N N . ALA A 1 205 ? -43.950 -5.356 9.322 1.00 52.56 205 ALA A N 1
ATOM 1532 C CA . ALA A 1 205 ? -44.622 -5.454 10.618 1.00 52.56 205 ALA A CA 1
ATOM 1533 C C . ALA A 1 205 ? -43.842 -4.850 11.809 1.00 52.56 205 ALA A C 1
ATOM 1535 O O . ALA A 1 205 ? -44.473 -4.437 12.780 1.00 52.56 205 ALA A O 1
ATOM 1536 N N . ASP A 1 206 ? -42.509 -4.736 11.740 1.00 50.53 206 ASP A N 1
ATOM 1537 C CA . ASP A 1 206 ? -41.672 -4.373 12.908 1.00 50.53 206 ASP A CA 1
ATOM 1538 C C . ASP A 1 206 ? -41.173 -2.907 12.917 1.00 50.53 206 ASP A C 1
ATOM 1540 O O . ASP A 1 206 ? -40.409 -2.492 13.796 1.00 50.53 206 ASP A O 1
ATOM 1544 N N . TRP A 1 207 ? -41.650 -2.106 11.959 1.00 46.97 207 TRP A N 1
ATOM 1545 C CA . TRP A 1 207 ? -41.223 -0.736 11.631 1.00 46.97 207 TRP A CA 1
ATOM 1546 C C . TRP A 1 207 ? -41.100 0.262 12.814 1.00 46.97 207 TRP A C 1
ATOM 1548 O O . TRP A 1 207 ? -40.131 1.013 12.847 1.00 46.97 207 TRP A O 1
ATOM 1558 N N . PRO A 1 208 ? -41.975 0.320 13.845 1.00 60.78 208 PRO A N 1
ATOM 1559 C CA . PRO A 1 208 ? -41.971 1.499 14.728 1.00 60.78 208 PRO A CA 1
ATOM 1560 C C . PRO A 1 208 ? -41.074 1.438 15.977 1.00 60.78 208 PRO A C 1
ATOM 1562 O O . PRO A 1 208 ? -40.935 2.468 16.651 1.00 60.78 208 PRO A O 1
ATOM 1565 N N . VAL A 1 209 ? -40.549 0.265 16.359 1.00 57.91 209 VAL A N 1
ATOM 1566 C CA . VAL A 1 209 ? -39.922 0.059 17.688 1.00 57.91 209 VAL A CA 1
ATOM 1567 C C . VAL A 1 209 ? -38.414 -0.159 17.601 1.00 57.91 209 VAL A C 1
ATOM 1569 O O . VAL A 1 209 ? -37.672 0.451 18.373 1.00 57.91 209 VAL A O 1
ATOM 1572 N N . ARG A 1 210 ? -37.942 -0.980 16.655 1.00 55.66 210 ARG A N 1
ATOM 1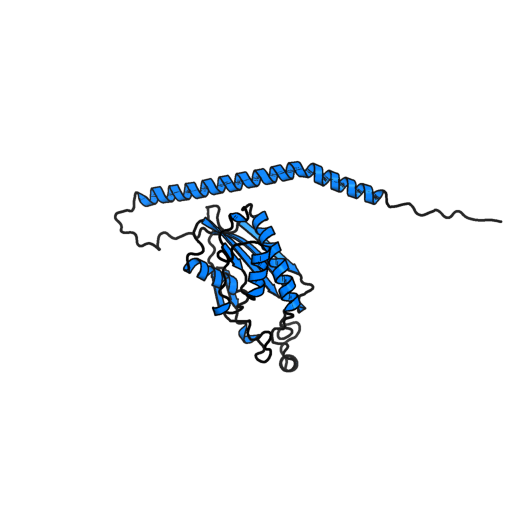573 C CA . ARG A 1 210 ? -36.503 -1.252 16.496 1.00 55.66 210 ARG A CA 1
ATOM 1574 C C . ARG A 1 210 ? -35.737 -0.027 16.009 1.00 55.66 210 ARG A C 1
ATOM 1576 O O . ARG A 1 210 ? -34.726 0.318 16.608 1.00 55.66 210 ARG A O 1
ATOM 1583 N N . GLU A 1 211 ? -36.281 0.688 15.029 1.00 57.19 211 GLU A N 1
ATOM 1584 C CA . GLU A 1 211 ? -35.664 1.885 14.448 1.00 57.19 211 GLU A CA 1
ATOM 1585 C C . GLU A 1 211 ? -35.435 2.983 15.504 1.00 57.19 211 GLU A C 1
ATOM 1587 O O . GLU A 1 211 ? -34.360 3.572 15.596 1.00 57.19 211 GLU A O 1
ATOM 1592 N N . ARG A 1 212 ? -36.402 3.186 16.412 1.00 56.59 212 ARG A N 1
ATOM 1593 C CA . ARG A 1 212 ? -36.258 4.149 17.515 1.00 56.59 212 ARG A CA 1
ATOM 1594 C C . ARG A 1 212 ? -35.188 3.756 18.527 1.00 56.59 212 ARG A C 1
ATOM 1596 O O . ARG A 1 212 ? -34.523 4.645 19.044 1.00 56.59 212 ARG A O 1
ATOM 1603 N N . LEU A 1 213 ? -35.014 2.471 18.827 1.00 59.88 213 LEU A N 1
ATOM 1604 C CA . LEU A 1 213 ? -33.983 2.018 19.766 1.00 59.88 213 LEU A CA 1
ATOM 1605 C C . LEU A 1 213 ? -32.591 2.020 19.126 1.00 59.88 213 LEU A C 1
ATOM 1607 O O . LEU A 1 213 ? -31.624 2.402 19.781 1.00 59.88 213 LEU A O 1
ATOM 1611 N N . GLN A 1 214 ? -32.496 1.651 17.850 1.00 61.34 214 GLN A N 1
ATOM 1612 C CA . GLN A 1 214 ? -31.240 1.567 17.111 1.00 61.34 214 GLN A CA 1
ATOM 1613 C C . GLN A 1 214 ? -30.662 2.955 16.819 1.00 61.34 214 GLN A C 1
ATOM 1615 O O . GLN A 1 214 ? -29.513 3.211 17.165 1.00 61.34 214 GLN A O 1
ATOM 1620 N N . ILE A 1 215 ? -31.494 3.903 16.372 1.00 59.16 215 ILE A N 1
ATOM 1621 C CA . ILE A 1 215 ? -31.092 5.310 16.213 1.00 59.16 215 ILE A CA 1
ATOM 1622 C C . ILE A 1 215 ? -30.632 5.907 17.551 1.00 59.16 215 ILE A C 1
ATOM 1624 O O . ILE A 1 215 ? -29.702 6.710 17.591 1.00 59.16 215 ILE A O 1
ATOM 1628 N N . GLN A 1 216 ? -31.270 5.546 18.670 1.00 62.44 216 GLN A N 1
ATOM 1629 C CA . GLN A 1 216 ? -30.842 6.017 19.992 1.00 62.44 216 GLN A CA 1
ATOM 1630 C C . GLN A 1 216 ? -29.518 5.375 20.422 1.00 62.44 216 GLN A C 1
ATOM 1632 O O . GLN A 1 216 ? -28.663 6.073 20.961 1.00 62.44 216 GLN A O 1
ATOM 1637 N N . ALA A 1 217 ? -29.309 4.088 20.139 1.00 66.31 217 ALA A N 1
ATOM 1638 C CA . ALA A 1 217 ? -28.054 3.395 20.418 1.00 66.31 217 ALA A CA 1
ATOM 1639 C C . ALA A 1 217 ? -26.888 3.953 19.584 1.00 66.31 217 ALA A C 1
ATOM 1641 O O . ALA A 1 217 ? -25.816 4.203 20.131 1.00 66.31 217 ALA A O 1
ATOM 1642 N N . GLU A 1 218 ? -27.104 4.216 18.295 1.00 59.75 218 GLU A N 1
ATOM 1643 C CA . GLU A 1 218 ? -26.127 4.840 17.395 1.00 59.75 218 GLU A CA 1
ATOM 1644 C C . GLU A 1 218 ? -25.809 6.273 17.825 1.00 59.75 218 GLU A C 1
ATOM 1646 O O . GLU A 1 218 ? -24.639 6.634 17.951 1.00 59.75 218 GLU A O 1
ATOM 1651 N N . LYS A 1 219 ? -26.829 7.073 18.174 1.00 59.84 219 LYS A N 1
ATOM 1652 C CA . LYS A 1 219 ? -26.627 8.413 18.748 1.00 59.84 219 LYS A CA 1
ATOM 1653 C C . LYS A 1 219 ? -25.856 8.365 20.063 1.00 59.84 219 LYS A C 1
ATOM 1655 O O . LYS A 1 219 ? -24.996 9.214 20.280 1.00 59.84 219 LYS A O 1
ATOM 1660 N N . MET A 1 220 ? -26.134 7.391 20.931 1.00 66.88 220 MET A N 1
ATOM 1661 C CA . MET A 1 220 ? -25.395 7.213 22.183 1.00 66.88 220 MET A CA 1
ATOM 1662 C C . MET A 1 220 ? -23.941 6.808 21.933 1.00 66.88 220 MET A C 1
ATOM 1664 O O . MET A 1 220 ? -23.057 7.392 22.554 1.00 66.88 220 MET A O 1
ATOM 1668 N N . ARG A 1 221 ? -23.670 5.864 21.021 1.00 65.94 221 ARG A N 1
ATOM 1669 C CA . ARG A 1 221 ? -22.298 5.471 20.649 1.00 65.94 221 ARG A CA 1
ATOM 1670 C C . ARG A 1 221 ? -21.527 6.644 20.052 1.00 65.94 221 ARG A C 1
ATOM 1672 O O . ARG A 1 221 ? -20.433 6.941 20.523 1.00 65.94 221 ARG A O 1
ATOM 1679 N N . ALA A 1 222 ? -22.128 7.368 19.109 1.00 57.28 222 ALA A N 1
ATOM 1680 C CA . ALA A 1 222 ? -21.533 8.558 18.507 1.00 57.28 222 ALA A CA 1
ATOM 1681 C C . ALA A 1 222 ? -21.276 9.667 19.543 1.00 57.28 222 ALA A C 1
ATOM 1683 O O . ALA A 1 222 ? -20.217 10.289 19.527 1.00 57.28 222 ALA A O 1
ATOM 1684 N N . ALA A 1 223 ? -22.202 9.894 20.482 1.00 65.00 223 ALA A N 1
ATOM 1685 C CA . ALA A 1 223 ? -22.036 10.888 21.542 1.00 65.00 223 ALA A CA 1
ATOM 1686 C C . ALA A 1 223 ? -20.943 10.502 22.553 1.00 65.00 223 ALA A C 1
ATOM 1688 O O . ALA A 1 223 ? -20.150 11.357 22.952 1.00 65.00 223 ALA A O 1
ATOM 1689 N N . LEU A 1 224 ? -20.875 9.226 22.951 1.00 66.69 224 LEU A N 1
ATOM 1690 C CA . LEU A 1 224 ? -19.817 8.701 23.821 1.00 66.69 224 LEU A CA 1
ATOM 1691 C C . LEU A 1 224 ? -18.446 8.834 23.154 1.00 66.69 224 LEU A C 1
ATOM 1693 O O . LEU A 1 224 ? -17.500 9.301 23.787 1.00 66.69 224 LEU A O 1
ATOM 1697 N N . TRP A 1 225 ? -18.373 8.514 21.864 1.00 60.56 225 TRP A N 1
ATOM 1698 C CA . TRP A 1 225 ? -17.182 8.689 21.046 1.00 60.56 225 TRP A CA 1
ATOM 1699 C C . TRP A 1 225 ? -16.756 10.162 20.954 1.00 60.56 225 TRP A C 1
ATOM 1701 O O . TRP A 1 225 ? -15.627 10.504 21.308 1.00 60.56 225 TRP A O 1
ATOM 1711 N N . SER A 1 226 ? -17.672 11.069 20.586 1.00 60.59 226 SER A N 1
ATOM 1712 C CA . SER A 1 226 ? -17.417 12.518 20.578 1.00 60.59 226 SER A CA 1
ATOM 1713 C C . SER A 1 226 ? -16.891 13.022 21.920 1.00 60.59 226 SER A C 1
ATOM 1715 O O . SER A 1 226 ? -15.974 13.847 21.953 1.00 60.59 226 SER A O 1
ATOM 1717 N N . ALA A 1 227 ? -17.464 12.546 23.028 1.00 67.31 227 ALA A N 1
ATOM 1718 C CA . ALA A 1 227 ? -17.049 12.935 24.367 1.00 67.31 227 ALA A CA 1
ATOM 1719 C C . ALA A 1 227 ? -15.644 12.413 24.706 1.00 67.31 227 ALA A C 1
ATOM 1721 O O . ALA A 1 227 ? -14.839 13.168 25.253 1.00 67.31 227 ALA A O 1
ATOM 1722 N N . GLN A 1 228 ? -15.324 11.165 24.348 1.00 66.56 228 GLN A N 1
ATOM 1723 C CA . GLN A 1 228 ? -13.999 10.575 24.558 1.00 66.56 228 GLN A CA 1
ATOM 1724 C C . GLN A 1 228 ? -12.916 11.283 23.745 1.00 66.56 228 GLN A C 1
ATOM 1726 O O . GLN A 1 228 ? -11.886 11.651 24.314 1.00 66.56 228 GLN A O 1
ATOM 1731 N N . VAL A 1 229 ? -13.161 11.530 22.454 1.00 63.69 229 VAL A N 1
ATOM 1732 C CA . VAL A 1 229 ? -12.232 12.273 21.592 1.00 63.69 229 VAL A CA 1
ATOM 1733 C C . VAL A 1 229 ? -12.015 13.673 22.164 1.00 63.69 229 VAL A C 1
ATOM 1735 O O . VAL A 1 229 ? -10.882 14.023 22.473 1.00 63.69 229 VAL A O 1
ATOM 1738 N N . SER A 1 230 ? -13.090 14.425 22.435 1.00 63.31 230 SER A N 1
ATOM 1739 C CA . SER A 1 230 ? -13.004 15.795 22.973 1.00 63.31 230 SER A CA 1
ATOM 1740 C C . SER A 1 230 ? -12.267 15.878 24.313 1.00 63.31 230 SER A C 1
ATOM 1742 O O . SER A 1 230 ? -11.528 16.830 24.565 1.00 63.31 230 SER A O 1
ATOM 1744 N N . ALA A 1 231 ? -12.472 14.900 25.200 1.00 63.53 231 ALA A N 1
ATOM 1745 C CA . ALA A 1 231 ? -11.768 14.834 26.474 1.00 63.53 231 ALA A CA 1
ATOM 1746 C C . ALA A 1 231 ? -10.270 14.559 26.273 1.00 63.53 231 ALA A C 1
ATOM 1748 O O . ALA A 1 231 ? -9.448 15.229 26.897 1.00 63.53 231 ALA A O 1
ATOM 1749 N N . ARG A 1 232 ? -9.909 13.628 25.377 1.00 62.38 232 ARG A N 1
ATOM 1750 C CA . ARG A 1 232 ? -8.509 13.307 25.052 1.00 62.38 232 ARG A CA 1
ATOM 1751 C C . ARG A 1 232 ? -7.794 14.497 24.397 1.00 62.38 232 ARG A C 1
ATOM 1753 O O . ARG A 1 232 ? -6.699 14.834 24.843 1.00 62.38 232 ARG A O 1
ATOM 1760 N N . THR A 1 233 ? -8.430 15.211 23.462 1.00 61.59 233 THR A N 1
ATOM 1761 C CA . THR A 1 233 ? -7.839 16.411 22.831 1.00 61.59 233 THR A CA 1
ATOM 1762 C C . THR A 1 233 ? -7.538 17.503 23.861 1.00 61.59 233 THR A C 1
ATOM 1764 O O . THR A 1 233 ? -6.449 18.070 23.865 1.00 61.59 233 THR A O 1
ATOM 1767 N N . ARG A 1 234 ? -8.452 17.748 24.814 1.00 65.81 234 ARG A N 1
ATOM 1768 C CA . ARG A 1 234 ? -8.233 18.732 25.894 1.00 65.81 234 ARG A CA 1
ATOM 1769 C C . ARG A 1 234 ? -7.091 18.351 26.835 1.00 65.81 234 ARG A C 1
ATOM 1771 O O . ARG A 1 234 ? -6.398 19.233 27.336 1.00 65.81 234 ARG A O 1
ATOM 1778 N N . VAL A 1 235 ? -6.893 17.058 27.103 1.00 64.94 235 VAL A N 1
ATOM 1779 C CA . VAL A 1 235 ? -5.778 16.578 27.939 1.00 64.94 235 VAL A CA 1
ATOM 1780 C C . VAL A 1 235 ? -4.437 16.787 27.232 1.00 64.94 235 VAL A C 1
ATOM 1782 O O . VAL A 1 235 ? -3.469 17.194 27.879 1.00 64.94 235 VAL A O 1
ATOM 1785 N N . GLU A 1 236 ? -4.370 16.570 25.919 1.00 59.91 236 GLU A N 1
ATOM 1786 C CA . GLU A 1 236 ? -3.163 16.836 25.128 1.00 59.91 236 GLU A CA 1
ATOM 1787 C C . GLU A 1 236 ? -2.861 18.332 25.010 1.00 59.91 236 GLU A C 1
ATOM 1789 O O . GLU A 1 236 ? -1.721 18.735 25.242 1.00 59.91 236 GLU A O 1
ATOM 1794 N N . GLU A 1 237 ? -3.869 19.171 24.750 1.00 63.62 237 GLU A N 1
ATOM 1795 C CA . GLU A 1 237 ? -3.720 20.632 24.746 1.00 63.62 237 GLU A CA 1
ATOM 1796 C C . GLU A 1 237 ? -3.224 21.153 26.101 1.00 63.62 237 GLU A C 1
ATOM 1798 O O . GLU A 1 237 ? -2.292 21.957 26.156 1.00 63.62 237 GLU A O 1
ATOM 1803 N N . ALA A 1 238 ? -3.783 20.650 27.207 1.00 63.69 238 ALA A N 1
ATOM 1804 C CA . ALA A 1 238 ? -3.335 20.998 28.552 1.00 63.69 238 ALA A CA 1
ATOM 1805 C C . ALA A 1 238 ? -1.895 20.526 28.822 1.00 63.69 238 ALA A C 1
ATOM 1807 O O . ALA A 1 238 ? -1.089 21.270 29.381 1.00 63.69 238 ALA A O 1
ATOM 1808 N N . SER A 1 239 ? -1.538 19.318 28.382 1.00 60.75 239 SER A N 1
ATOM 1809 C CA . SER A 1 239 ? -0.182 18.772 28.529 1.00 60.75 239 SER A CA 1
ATOM 1810 C C . SER A 1 239 ? 0.843 19.567 27.712 1.00 60.75 239 SER A C 1
ATOM 1812 O O . SER A 1 239 ? 1.930 19.878 28.205 1.00 60.75 239 SER A O 1
ATOM 1814 N N . MET A 1 240 ? 0.490 19.968 26.487 1.00 54.03 240 MET A N 1
ATOM 1815 C CA . MET A 1 240 ? 1.300 20.867 25.665 1.00 54.03 240 MET A CA 1
ATOM 1816 C C . MET A 1 240 ? 1.434 22.254 26.299 1.00 54.03 240 MET A C 1
ATOM 1818 O O . MET A 1 240 ? 2.543 22.787 26.343 1.00 54.03 240 MET A O 1
ATOM 1822 N N . ALA A 1 241 ? 0.350 22.821 26.837 1.00 63.25 241 ALA A N 1
ATOM 1823 C CA . ALA A 1 241 ? 0.361 24.114 27.523 1.00 63.25 241 ALA A CA 1
ATOM 1824 C C . ALA A 1 241 ? 1.282 24.120 28.756 1.00 63.25 241 ALA A C 1
ATOM 1826 O O . ALA A 1 241 ? 1.983 25.102 28.996 1.00 63.25 241 ALA A O 1
ATOM 1827 N N . VAL A 1 242 ? 1.348 23.011 29.498 1.00 70.94 242 VAL A N 1
ATOM 1828 C CA . VAL A 1 242 ? 2.258 22.847 30.646 1.00 70.94 242 VAL A CA 1
ATOM 1829 C C . VAL A 1 242 ? 3.718 22.673 30.209 1.00 70.94 242 VAL A C 1
ATOM 1831 O O . VAL A 1 242 ? 4.629 23.144 30.888 1.00 70.94 242 VAL A O 1
ATOM 1834 N N . MET A 1 243 ? 3.964 22.033 29.064 1.00 59.44 243 MET A N 1
ATOM 1835 C CA . MET A 1 243 ? 5.313 21.813 28.524 1.00 59.44 243 MET A CA 1
ATOM 1836 C C . MET A 1 243 ? 5.884 23.036 27.787 1.00 59.44 243 MET A C 1
ATOM 1838 O O . MET A 1 243 ? 7.104 23.193 27.700 1.00 59.44 243 MET A O 1
ATOM 1842 N N . LEU A 1 244 ? 5.030 23.925 27.272 1.00 59.72 244 LEU A N 1
ATOM 1843 C CA . LEU A 1 244 ? 5.394 25.134 26.520 1.00 59.72 244 LEU A CA 1
ATOM 1844 C C . LEU A 1 244 ? 6.411 26.050 27.246 1.00 59.72 244 LEU A C 1
ATOM 1846 O O . LEU A 1 244 ? 7.403 26.434 26.614 1.00 59.72 244 LEU A O 1
ATOM 1850 N N . PRO A 1 245 ? 6.270 26.360 28.552 1.00 72.56 245 PRO A N 1
ATOM 1851 C CA . PRO A 1 245 ? 7.275 27.095 29.331 1.00 72.56 245 PRO A CA 1
ATOM 1852 C C . PRO A 1 245 ? 8.639 26.390 29.393 1.00 72.56 245 PRO A C 1
ATOM 1854 O O . PRO A 1 245 ? 9.688 27.032 29.365 1.00 72.56 245 PRO A O 1
ATOM 1857 N N . PHE A 1 246 ? 8.643 25.056 29.432 1.00 60.22 246 PHE A N 1
ATOM 1858 C CA . PHE A 1 246 ? 9.864 24.251 29.477 1.00 60.22 246 PHE A CA 1
ATOM 1859 C C . PHE A 1 246 ? 10.582 24.238 28.120 1.00 60.22 246 PHE A C 1
ATOM 1861 O O . PHE A 1 246 ? 11.795 24.448 28.054 1.00 60.22 246 PHE A O 1
ATOM 1868 N N . TYR A 1 247 ? 9.832 24.071 27.026 1.00 52.81 247 TYR A N 1
ATOM 1869 C CA . TYR A 1 247 ? 10.361 24.129 25.660 1.00 52.81 247 TYR A CA 1
ATOM 1870 C C . TYR A 1 247 ? 10.911 25.517 25.308 1.00 52.81 247 TYR A C 1
ATOM 1872 O O . TYR A 1 247 ? 11.998 25.629 24.735 1.00 52.81 247 TYR A O 1
ATOM 1880 N N . THR A 1 248 ? 10.200 26.582 25.689 1.00 65.06 248 THR A N 1
ATOM 1881 C CA . THR A 1 248 ? 10.648 27.971 25.487 1.00 65.06 248 THR A CA 1
ATOM 1882 C C . THR A 1 248 ? 11.893 28.299 26.311 1.00 65.06 248 THR A C 1
ATOM 1884 O O . THR A 1 248 ? 12.836 28.888 25.777 1.00 65.06 248 THR A O 1
ATOM 1887 N N . TRP A 1 249 ? 11.974 27.834 27.562 1.00 70.44 249 TRP A N 1
ATOM 1888 C CA . TRP A 1 249 ? 13.176 27.962 28.391 1.00 70.44 249 TRP A CA 1
ATOM 1889 C C . TRP A 1 249 ? 14.385 27.220 27.800 1.00 70.44 249 TRP A C 1
ATOM 1891 O O . TRP A 1 249 ? 15.478 27.782 27.702 1.00 70.44 249 TRP A O 1
ATOM 1901 N N . GLN A 1 250 ? 14.199 25.979 27.342 1.00 58.50 250 GLN A N 1
ATOM 1902 C CA . GLN A 1 250 ? 15.271 25.164 26.761 1.00 58.50 250 GLN A CA 1
ATOM 1903 C C . GLN A 1 250 ? 15.776 25.740 25.424 1.00 58.50 250 GLN A C 1
ATOM 1905 O O . GLN A 1 250 ? 16.983 25.752 25.164 1.00 58.50 250 GLN A O 1
ATOM 1910 N N . SER A 1 251 ? 14.863 26.276 24.605 1.00 58.06 251 SER A N 1
ATOM 1911 C CA . SER A 1 251 ? 15.157 27.037 23.383 1.00 58.06 251 SER A CA 1
ATOM 1912 C C . SER A 1 251 ? 15.997 28.284 23.675 1.00 58.06 251 SER A C 1
ATOM 1914 O O . SER A 1 251 ? 17.040 28.489 23.049 1.00 58.06 251 SER A O 1
ATOM 1916 N N . ASN A 1 252 ? 15.592 29.089 24.661 1.00 66.44 252 ASN A N 1
ATOM 1917 C CA . ASN A 1 252 ? 16.315 30.308 25.027 1.00 66.44 252 ASN A CA 1
ATOM 1918 C C . ASN A 1 252 ? 17.707 29.997 25.591 1.00 66.44 252 ASN A C 1
ATOM 1920 O O . ASN A 1 252 ? 18.674 30.646 25.202 1.00 66.44 252 ASN A O 1
ATOM 1924 N N . ARG A 1 253 ? 17.855 28.930 26.390 1.00 62.47 253 ARG A N 1
ATOM 1925 C CA . ARG A 1 253 ? 19.169 28.448 26.853 1.00 62.47 253 ARG A CA 1
ATOM 1926 C C . ARG A 1 253 ? 20.092 28.005 25.715 1.00 62.47 253 ARG A C 1
ATOM 1928 O O . ARG A 1 253 ? 21.298 28.230 25.789 1.00 62.47 253 ARG A O 1
ATOM 1935 N N . ARG A 1 254 ? 19.548 27.373 24.669 1.00 54.41 254 ARG A N 1
ATOM 1936 C CA . ARG A 1 254 ? 20.311 27.001 23.463 1.00 54.41 254 ARG A CA 1
ATOM 1937 C C . ARG A 1 254 ? 20.753 28.225 22.664 1.00 54.41 254 ARG A C 1
ATOM 1939 O O . ARG A 1 254 ? 21.888 28.247 22.204 1.00 54.41 254 ARG A O 1
ATOM 1946 N N . LYS A 1 255 ? 19.894 29.241 22.531 1.00 56.09 255 LYS A N 1
ATOM 1947 C CA . LYS A 1 255 ? 20.263 30.512 21.888 1.00 56.09 255 LYS A CA 1
ATOM 1948 C C . LYS A 1 255 ? 21.362 31.239 22.663 1.00 56.09 255 LYS A C 1
ATOM 1950 O O . LYS A 1 255 ? 22.302 31.707 22.042 1.00 56.09 255 LYS A O 1
ATOM 1955 N N . GLN A 1 256 ? 21.292 31.257 23.992 1.00 55.53 256 GLN A N 1
ATOM 1956 C CA . GLN A 1 256 ? 22.281 31.935 24.836 1.00 55.53 256 GLN A CA 1
ATOM 1957 C C . GLN A 1 256 ? 23.662 31.261 24.767 1.00 55.53 256 GLN A C 1
ATOM 1959 O O . GLN A 1 256 ? 24.653 31.931 24.512 1.00 55.53 256 GLN A O 1
ATOM 1964 N N . LYS A 1 257 ? 23.714 29.919 24.807 1.00 52.91 257 LYS A N 1
ATOM 1965 C CA . LYS A 1 257 ? 24.961 29.160 24.585 1.00 52.91 257 LYS A CA 1
ATOM 1966 C C . LYS A 1 257 ? 25.599 29.368 23.205 1.00 52.91 257 LYS A C 1
ATOM 1968 O O . LYS A 1 257 ? 26.808 29.224 23.091 1.00 52.91 257 LYS A O 1
ATOM 1973 N N . ASN A 1 258 ? 24.812 29.662 22.169 1.00 52.84 258 ASN A N 1
ATOM 1974 C CA . ASN A 1 258 ? 25.342 29.939 20.828 1.00 52.84 258 ASN A CA 1
ATOM 1975 C C . ASN A 1 258 ? 25.850 31.379 20.669 1.00 52.84 258 ASN A C 1
ATOM 1977 O O . ASN A 1 258 ? 26.641 31.629 19.767 1.00 52.84 258 ASN A O 1
ATOM 1981 N N . VAL A 1 259 ? 25.405 32.311 21.517 1.00 55.56 259 VAL A N 1
ATOM 1982 C CA . VAL A 1 259 ? 25.907 33.695 21.540 1.00 55.56 259 VAL A CA 1
ATOM 1983 C C . VAL A 1 259 ? 27.220 33.777 22.325 1.00 55.56 259 VAL A C 1
ATOM 1985 O O . VAL A 1 259 ? 28.131 34.470 21.892 1.00 55.56 259 VAL A O 1
ATOM 1988 N N . ASP A 1 260 ? 27.368 32.988 23.394 1.00 50.12 260 ASP A N 1
ATOM 1989 C CA . ASP A 1 260 ? 28.591 32.941 24.215 1.00 50.12 260 ASP A CA 1
ATOM 1990 C C . ASP A 1 260 ? 29.792 32.243 23.529 1.00 50.12 260 ASP A C 1
ATOM 1992 O O . ASP A 1 260 ? 30.893 32.244 24.070 1.00 50.12 260 ASP A O 1
ATOM 1996 N N . LEU A 1 261 ? 29.605 31.632 22.349 1.00 50.16 261 LEU A N 1
ATOM 1997 C CA . LEU A 1 261 ? 30.655 30.933 21.582 1.00 50.16 261 LEU A CA 1
ATOM 1998 C C . LEU A 1 261 ? 31.267 31.773 20.444 1.00 50.16 261 LEU A C 1
ATOM 2000 O O . LEU A 1 261 ? 32.071 31.254 19.670 1.00 50.16 261 LEU A O 1
ATOM 2004 N N . ILE A 1 262 ? 30.892 33.048 20.319 1.00 50.41 262 ILE A N 1
ATOM 2005 C CA . ILE A 1 262 ? 31.450 33.966 19.319 1.00 50.41 262 ILE A CA 1
ATOM 2006 C C . ILE A 1 262 ? 32.419 34.913 20.042 1.00 50.41 262 ILE A C 1
ATOM 2008 O O . ILE A 1 262 ? 32.016 35.969 20.523 1.00 50.41 262 ILE A O 1
ATOM 2012 N N . GLU A 1 263 ? 33.694 34.528 20.152 1.00 48.34 263 GLU A N 1
ATOM 2013 C CA . GLU A 1 263 ? 34.755 35.464 20.551 1.00 48.34 263 GLU A CA 1
ATOM 2014 C C . GLU A 1 263 ? 34.981 36.508 19.436 1.00 48.34 263 GLU A C 1
ATOM 2016 O O . GLU A 1 263 ? 34.935 36.158 18.250 1.00 48.34 263 GLU A O 1
ATOM 2021 N N . PRO A 1 264 ? 35.209 37.791 19.773 1.00 47.62 264 PRO A N 1
ATOM 2022 C CA . PRO A 1 264 ? 35.512 38.815 18.779 1.00 47.62 264 PRO A CA 1
ATOM 2023 C C . PRO A 1 264 ? 36.920 38.604 18.184 1.00 47.62 264 PRO A C 1
ATOM 2025 O O . PRO A 1 264 ? 37.810 38.106 18.877 1.00 47.62 264 PRO A O 1
ATOM 2028 N N . PRO A 1 265 ? 37.154 38.978 16.913 1.00 42.53 265 PRO A N 1
ATOM 2029 C CA . PRO A 1 265 ? 38.466 38.837 16.292 1.00 42.53 265 PRO A CA 1
ATOM 2030 C C . PRO A 1 265 ? 39.485 39.772 16.960 1.00 42.53 265 PRO A C 1
ATOM 2032 O O . PRO A 1 265 ? 39.174 40.924 17.260 1.00 42.53 265 PRO A O 1
ATOM 2035 N N . ALA A 1 266 ? 40.697 39.260 17.187 1.00 43.41 266 ALA A N 1
ATOM 2036 C CA . ALA A 1 266 ? 41.814 40.009 17.750 1.00 43.41 266 ALA A CA 1
ATOM 2037 C C . ALA A 1 266 ? 42.183 41.204 16.852 1.00 43.41 266 ALA A C 1
ATOM 2039 O O . ALA A 1 266 ? 42.441 41.036 15.660 1.00 43.41 266 ALA A O 1
ATOM 2040 N N . GLU A 1 267 ? 42.197 42.404 17.435 1.00 41.72 267 GLU A N 1
ATOM 2041 C CA . GLU A 1 267 ? 42.697 43.621 16.799 1.00 41.72 267 GLU A CA 1
ATOM 2042 C C . GLU A 1 267 ? 44.230 43.570 16.706 1.00 41.72 267 GLU A C 1
ATOM 2044 O O . GLU A 1 267 ? 44.934 43.585 17.718 1.00 41.72 267 GLU A O 1
ATOM 2049 N N . ASP A 1 268 ? 44.743 43.537 15.474 1.00 46.56 268 ASP A N 1
ATOM 2050 C CA . ASP A 1 268 ? 46.126 43.890 15.157 1.00 46.56 268 ASP A CA 1
ATOM 2051 C C . ASP A 1 268 ? 46.362 45.365 15.513 1.00 46.56 268 ASP A C 1
ATOM 2053 O O . ASP A 1 268 ? 45.690 46.261 14.995 1.00 46.56 268 ASP A O 1
ATOM 2057 N N . SER A 1 269 ? 47.354 45.627 16.367 1.00 38.78 269 SER A N 1
ATOM 2058 C CA . SER A 1 269 ? 47.893 46.972 16.597 1.00 38.78 269 SER A CA 1
ATOM 2059 C C . SER A 1 269 ? 49.331 47.071 16.060 1.00 38.78 269 SER A C 1
ATOM 2061 O O . SER A 1 269 ? 50.069 46.083 16.106 1.00 38.78 269 SER A O 1
ATOM 2063 N N . PRO A 1 270 ? 49.739 48.223 15.488 1.00 47.28 270 PRO A N 1
ATOM 2064 C CA . PRO A 1 270 ? 50.894 48.297 14.600 1.00 47.28 270 PRO A CA 1
ATOM 2065 C C . PRO A 1 270 ? 52.189 48.785 15.275 1.00 47.28 270 PRO A C 1
ATOM 2067 O O . PRO A 1 270 ? 52.158 49.624 16.168 1.00 47.28 270 PRO A O 1
ATOM 2070 N N . SER A 1 271 ? 53.307 48.314 14.699 1.00 36.97 271 SER A N 1
ATOM 2071 C CA . SER A 1 271 ? 54.637 48.945 14.533 1.00 36.97 271 SER A CA 1
ATOM 2072 C C . SER A 1 271 ? 55.436 49.410 15.763 1.00 36.97 271 SER A C 1
ATOM 2074 O O . SER A 1 271 ? 54.993 50.295 16.480 1.00 36.97 271 SER A O 1
ATOM 2076 N N . SER A 1 272 ? 56.683 48.935 15.907 1.00 39.81 272 SER A N 1
ATOM 2077 C CA . SER A 1 272 ? 57.932 49.584 15.430 1.00 39.81 272 SER A CA 1
ATOM 2078 C C . SER A 1 272 ? 59.126 49.351 16.372 1.00 39.81 272 SER A C 1
ATOM 2080 O O . SER A 1 272 ? 58.962 49.471 17.582 1.00 39.81 272 SER A O 1
ATOM 2082 N N . GLU A 1 273 ? 60.297 49.168 15.743 1.00 36.81 273 GLU A N 1
ATOM 2083 C CA . GLU A 1 273 ? 61.690 49.128 16.259 1.00 36.81 273 GLU A CA 1
ATOM 2084 C C . GLU A 1 273 ? 62.229 47.817 16.853 1.00 36.81 273 GLU A C 1
ATOM 2086 O O . GLU A 1 273 ? 61.714 47.315 17.874 1.00 36.81 273 GLU A O 1
#

Solvent-accessible surface area (backbone atoms only — not comparable to full-atom values): 15413 Å² total; per-residue (Å²): 110,50,75,23,67,36,69,44,67,79,31,48,43,84,86,42,76,89,56,48,78,40,54,18,60,38,62,19,64,48,80,74,76,93,68,96,59,99,58,39,80,63,24,69,42,79,52,71,48,62,93,48,29,80,35,36,39,57,74,20,59,46,89,94,34,55,75,46,72,69,31,59,78,67,51,23,53,22,62,43,68,39,63,67,60,46,50,58,47,47,36,53,47,53,39,51,43,50,56,50,18,35,58,67,44,73,51,58,78,85,64,52,56,35,34,38,45,48,36,70,50,70,68,45,51,54,52,21,36,63,73,63,70,52,64,68,89,38,44,58,82,62,41,94,81,48,36,19,13,66,69,7,27,36,39,40,51,46,52,51,34,42,77,68,61,71,55,51,80,78,29,31,34,35,42,38,43,68,51,63,43,28,33,37,39,26,34,28,29,40,38,61,78,85,72,68,89,71,84,60,89,73,68,85,86,59,66,82,58,56,56,61,52,49,55,49,50,52,52,48,52,49,49,53,47,53,49,51,54,55,52,53,53,52,51,50,54,52,51,48,62,67,43,46,66,54,54,53,50,53,51,50,53,54,53,51,59,61,58,77,69,63,77,79,81,84,80,86,80,83,89,85,137

Mean predicted aligned error: 12.58 Å

Foldseek 3Di:
DDKDWFDQCQQADPVDPVPNVFAFGDMFDDDDDDDPFPFWFQFKDKDFDLVCLVQKDQQACDPVHNDDPVCVVVSSSHIDHPVVVVLVCLLVVQLVRLVVRCVSSLHDLVLAQAEQEQQGDPVSVVSSCVSNVHDCLRYFYDCVPGGGNDRRRRRVSVVVCVVVVSDDQQHWYKYKYADRSGIIMMTTTRDHDDDDPPPDPDDPPPPPPPVVVVVVVVVVVSVVVVVVSVVSVVVVVVVCVVCVVVVVVVVVVVVVVVVVPDDDDDDDDDDDD

pLDDT: mean 84.52, std 18.89, range [36.81, 98.75]

Sequence (273 aa):
LVVGAEKLSMAVDWTDRETCVLFGDGAGAVVVEASNSPTGVMAFELGSEGAAWDALVVPGGGSANPMSQGVIDRKENYLRMDGKRVFKFATRTMSRSVQNVVRASGVPFDEVDFIVPHQANARIIETAVKRLKVNPDKVMVNLDRYGNTSAASIPIALSEAVDQGKIQDGNHIVLVGFGAGLTWASVVIHWEPARTAEEESILVADWPVRERLQIQAEKMRAALWSAQVSARTRVEEASMAVMLPFYTWQSNRRKQKNVDLIEPPAEDSPSSE

Secondary structure (DSSP, 8-state):
-EEEEEEGGGT--TT-TTTTTTB-EEEEEE-----SSS-EEEEEEEEE-GGGGGGEE--SSSTTS---HHHHHTTTTS-EE-HHHHHHHHHHHHHHHHHHHHHHHT--GGG--EEEE--S-HHHHHHHHHHHT--GGGB---HHHH-B-GGGHHHHHHHHHHHTT-S-TTEEEEEEEEETTTEEEEEEEEE-----TTSS---TTSTTTHHHHHHHHHHHHHHHHHHHHHHHHHHHHHHHHHHHHHHHHHHHHHHHHHHTT-PPPP-------

Nearest PDB structures (foldseek):
  8vd9-assembly1_A  TM=9.654E-01  e=4.794E-21  Bacillus subtilis
  3il3-assembly1_A-2  TM=9.490E-01  e=1.504E-19  Haemophilus influenzae
  2x3e-assembly1_B  TM=9.284E-01  e=9.109E-20  Pseudomonas aeruginosa
  4nhd-assembly1_A  TM=9.320E-01  e=1.412E-19  Vibrio cholerae O1 biovar El Tor str. N16961
  6kue-assembly1_B  TM=9.463E-01  e=4.499E-17  Agrobacterium tumefaciens